Protein AF-A0A2W5P0T1-F1 (afdb_monomer_lite)

Foldseek 3Di:
DDDDPPPDDPVRVVVVVVCCVVVVDDPPDDPDPPPDPPPPVCVVVPPDPPDDDPPPDDDPDDDDDDDDDDDDDDDDDDDDDDDDDDDDPDDDDPDPDPPDDDDDDDDDDDDDPPPDPPDDPVRVVVVVVVVVVVVVVQADDDPPAPSHPVSVVCVVVVVVVVVVCVVCVVVVVVVVVVVVVVCVVPPD

Structure (mmCIF, N/CA/C/O backbone):
data_AF-A0A2W5P0T1-F1
#
_entry.id   AF-A0A2W5P0T1-F1
#
loop_
_atom_site.group_PDB
_atom_site.id
_atom_site.type_symbol
_atom_site.label_atom_id
_atom_site.label_alt_id
_atom_site.label_comp_id
_atom_site.label_asym_id
_atom_site.label_entity_id
_atom_site.label_seq_id
_atom_site.pdbx_PDB_ins_code
_atom_site.Cartn_x
_atom_site.Cartn_y
_atom_site.Cartn_z
_atom_site.occupancy
_atom_site.B_iso_or_equiv
_atom_site.auth_seq_id
_atom_site.auth_comp_id
_atom_site.auth_asym_id
_atom_site.auth_atom_id
_atom_site.pdbx_PDB_model_num
ATOM 1 N N . MET A 1 1 ? 18.961 -14.543 52.317 1.00 42.53 1 MET A N 1
ATOM 2 C CA . MET A 1 1 ? 19.700 -13.538 51.528 1.00 42.53 1 MET A CA 1
ATOM 3 C C . MET A 1 1 ? 19.558 -13.913 50.064 1.00 42.53 1 MET A C 1
ATOM 5 O O . MET A 1 1 ? 20.261 -14.806 49.621 1.00 42.53 1 MET A O 1
ATOM 9 N N . GLY A 1 2 ? 18.562 -13.351 49.378 1.00 47.59 2 GLY A N 1
ATOM 10 C CA . GLY A 1 2 ? 18.341 -13.536 47.943 1.00 47.59 2 GLY A CA 1
ATOM 11 C C . GLY A 1 2 ? 18.623 -12.208 47.258 1.00 47.59 2 GLY A C 1
ATOM 12 O O . GLY A 1 2 ? 18.103 -11.188 47.710 1.00 47.59 2 GLY A O 1
ATOM 13 N N . ASP A 1 3 ? 19.509 -12.235 46.270 1.00 47.22 3 ASP A N 1
ATOM 14 C CA . ASP A 1 3 ? 19.943 -11.074 45.502 1.00 47.22 3 ASP A CA 1
ATOM 15 C C . ASP A 1 3 ? 18.726 -10.357 44.904 1.00 47.22 3 ASP A C 1
ATOM 17 O O . ASP A 1 3 ? 17.878 -10.966 44.248 1.00 47.22 3 ASP A O 1
ATOM 21 N N . MET A 1 4 ? 18.616 -9.068 45.213 1.00 51.03 4 MET A N 1
ATOM 22 C CA . MET A 1 4 ? 17.649 -8.157 44.621 1.00 51.03 4 MET A CA 1
ATOM 23 C C . MET A 1 4 ? 17.923 -8.130 43.122 1.00 51.03 4 MET A C 1
ATOM 25 O O . MET A 1 4 ? 19.074 -7.961 42.733 1.00 51.03 4 MET A O 1
ATOM 29 N N . SER A 1 5 ? 16.891 -8.304 42.295 1.00 57.66 5 SER A N 1
ATOM 30 C CA . SER A 1 5 ? 16.964 -8.083 40.853 1.00 57.66 5 SER A CA 1
ATOM 31 C C . SER A 1 5 ? 17.707 -6.778 40.585 1.00 57.66 5 SER A C 1
ATOM 33 O O . SER A 1 5 ? 17.161 -5.695 40.786 1.00 57.66 5 SER A O 1
ATOM 35 N N . ALA A 1 6 ? 18.970 -6.895 40.180 1.00 64.12 6 ALA A N 1
ATOM 36 C CA . ALA A 1 6 ? 19.732 -5.798 39.632 1.00 64.12 6 ALA A CA 1
ATOM 37 C C . ALA A 1 6 ? 19.066 -5.483 38.297 1.00 64.12 6 ALA A C 1
ATOM 39 O O . ALA A 1 6 ? 19.388 -6.081 37.270 1.00 64.12 6 ALA A O 1
ATOM 40 N N . GLU A 1 7 ? 18.043 -4.631 38.338 1.00 69.44 7 GLU A N 1
ATOM 41 C CA . GLU A 1 7 ? 17.534 -4.013 37.128 1.00 69.44 7 GLU A CA 1
ATOM 42 C C . GLU A 1 7 ? 18.736 -3.309 36.490 1.00 69.44 7 GLU A C 1
ATOM 44 O O . GLU A 1 7 ? 19.361 -2.467 37.143 1.00 69.44 7 GLU A O 1
ATOM 49 N N . PRO A 1 8 ? 19.154 -3.729 35.284 1.00 80.19 8 PRO A N 1
ATOM 50 C CA . PRO A 1 8 ? 20.376 -3.219 34.689 1.00 80.19 8 PRO A CA 1
ATOM 51 C C . PRO A 1 8 ? 20.252 -1.706 34.512 1.00 80.19 8 PRO A C 1
ATOM 53 O O . PRO A 1 8 ? 19.223 -1.213 34.040 1.00 80.19 8 PRO A O 1
ATOM 56 N N . SER A 1 9 ? 21.300 -0.968 34.894 1.00 84.00 9 SER A N 1
ATOM 57 C CA . SER A 1 9 ? 21.330 0.482 34.723 1.00 84.00 9 SER A CA 1
ATOM 58 C C . SER A 1 9 ? 21.269 0.817 33.229 1.00 84.00 9 SER A C 1
ATOM 60 O O . SER A 1 9 ? 21.711 0.045 32.376 1.00 84.00 9 SER A O 1
ATOM 62 N N . MET A 1 10 ? 20.737 1.988 32.878 1.00 87.00 10 MET A N 1
ATOM 63 C CA . MET A 1 10 ? 20.603 2.451 31.487 1.00 87.00 10 MET A CA 1
ATOM 64 C C . MET A 1 10 ? 21.928 2.355 30.703 1.00 87.00 10 MET A C 1
ATOM 66 O O . MET A 1 10 ? 21.964 2.024 29.521 1.00 87.00 10 MET A O 1
ATOM 70 N N . GLU A 1 11 ? 23.034 2.612 31.384 1.00 90.25 11 GLU A N 1
ATOM 71 C CA . GLU A 1 11 ? 24.401 2.514 30.874 1.00 90.25 11 GLU A CA 1
ATOM 72 C C . GLU A 1 11 ? 24.844 1.065 30.610 1.00 90.25 11 GLU A C 1
ATOM 74 O O . GLU A 1 11 ? 25.523 0.821 29.611 1.00 90.25 11 GLU A O 1
ATOM 79 N N . ASP A 1 12 ? 24.374 0.093 31.397 1.00 89.94 12 ASP A N 1
ATOM 80 C CA . ASP A 1 12 ? 24.607 -1.338 31.162 1.00 89.94 12 ASP A CA 1
ATOM 81 C C . ASP A 1 12 ? 23.829 -1.832 29.937 1.00 89.94 12 ASP A C 1
ATOM 83 O O . ASP A 1 12 ? 24.357 -2.584 29.111 1.00 89.94 12 ASP A O 1
ATOM 87 N N . ILE A 1 13 ? 22.588 -1.359 29.774 1.00 89.94 13 ILE A N 1
ATOM 88 C CA . ILE A 1 13 ? 21.754 -1.648 28.599 1.00 89.94 13 ILE A CA 1
ATOM 89 C C . ILE A 1 13 ? 22.440 -1.114 27.332 1.00 89.94 13 ILE A C 1
ATOM 91 O O . ILE A 1 13 ? 22.585 -1.837 26.343 1.00 89.94 13 ILE A O 1
ATOM 95 N N . LEU A 1 14 ? 22.933 0.127 27.367 1.00 91.44 14 LEU A N 1
ATOM 96 C CA . LEU A 1 14 ? 23.630 0.743 26.235 1.00 91.44 14 LEU A CA 1
ATOM 97 C C . LEU A 1 14 ? 24.993 0.089 25.955 1.00 91.44 14 LEU A C 1
ATOM 99 O O . LEU A 1 14 ? 25.368 -0.076 24.790 1.00 91.44 14 LEU A O 1
ATOM 103 N N . ALA A 1 15 ? 25.722 -0.328 26.993 1.00 91.69 15 ALA A N 1
ATOM 104 C CA . ALA A 1 15 ? 26.977 -1.060 26.846 1.00 91.69 15 ALA A CA 1
ATOM 105 C C . ALA A 1 15 ? 26.761 -2.447 26.219 1.00 91.69 15 ALA A C 1
ATOM 107 O O . ALA A 1 15 ? 27.534 -2.845 25.343 1.00 91.69 15 ALA A O 1
ATOM 108 N N . SER A 1 16 ? 25.687 -3.145 26.601 1.00 87.88 16 SER A N 1
ATOM 109 C CA . SER A 1 16 ? 25.302 -4.443 26.038 1.00 87.88 16 SER A CA 1
ATOM 110 C C . SER A 1 16 ? 24.961 -4.339 24.546 1.00 87.88 16 SER A C 1
ATOM 112 O O . SER A 1 16 ? 25.530 -5.065 23.730 1.00 87.88 16 SER A O 1
ATOM 114 N N . ILE A 1 17 ? 24.141 -3.355 24.150 1.00 89.94 17 ILE A N 1
ATOM 115 C CA . ILE A 1 17 ? 23.803 -3.107 22.736 1.00 89.94 17 ILE A CA 1
ATOM 116 C C . ILE A 1 17 ? 25.058 -2.740 21.927 1.00 89.94 17 ILE A C 1
ATOM 118 O O . ILE A 1 17 ? 25.291 -3.289 20.850 1.00 89.94 17 ILE A O 1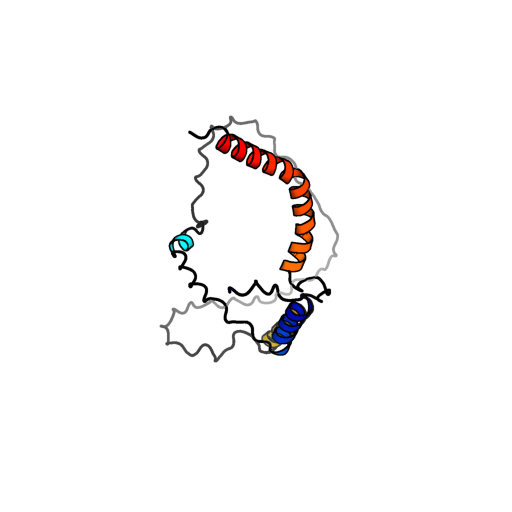
ATOM 122 N N . LYS A 1 18 ? 25.921 -1.860 22.456 1.00 90.25 18 LYS A N 1
ATOM 123 C CA . LYS A 1 18 ? 27.173 -1.460 21.789 1.00 90.25 18 LYS A CA 1
ATOM 124 C C . LYS A 1 18 ? 28.137 -2.633 21.606 1.00 90.25 18 LYS A C 1
ATOM 126 O O . LYS A 1 18 ? 28.827 -2.696 20.587 1.00 90.25 18 LYS A O 1
ATOM 131 N N . ARG A 1 19 ? 28.189 -3.557 22.570 1.00 89.00 19 ARG A N 1
ATOM 132 C CA . ARG A 1 19 ? 28.979 -4.786 22.469 1.00 89.00 19 ARG A CA 1
ATOM 133 C C . ARG A 1 19 ? 28.438 -5.697 21.370 1.00 89.00 19 ARG A C 1
ATOM 135 O O . ARG A 1 19 ? 29.218 -6.084 20.512 1.00 89.00 19 ARG A O 1
ATOM 142 N N . VAL A 1 20 ? 27.130 -5.957 21.333 1.00 86.44 20 VAL A N 1
ATOM 143 C CA . VAL A 1 20 ? 26.500 -6.816 20.310 1.00 86.44 20 VAL A CA 1
ATOM 144 C C . VAL A 1 20 ? 26.690 -6.253 18.898 1.00 86.44 20 VAL A C 1
ATOM 146 O O . VAL A 1 20 ? 27.017 -6.999 17.983 1.00 86.44 20 VAL A O 1
ATOM 149 N N . ILE A 1 21 ? 26.574 -4.933 18.713 1.00 85.44 21 ILE A N 1
ATOM 150 C CA . ILE A 1 21 ? 26.793 -4.296 17.402 1.00 85.44 21 ILE A CA 1
ATOM 151 C C . ILE A 1 21 ? 28.265 -4.383 16.970 1.00 85.44 21 ILE A C 1
ATOM 153 O O . ILE A 1 21 ? 28.549 -4.578 15.791 1.00 85.44 21 ILE A O 1
ATOM 157 N N . LYS A 1 22 ? 29.213 -4.237 17.906 1.00 85.62 22 LYS A N 1
ATOM 158 C CA . LYS A 1 22 ? 30.653 -4.304 17.609 1.00 85.62 22 LYS A CA 1
ATOM 159 C C . LYS A 1 22 ? 31.148 -5.735 17.383 1.00 85.62 22 LYS A C 1
ATOM 161 O O . LYS A 1 22 ? 32.054 -5.936 16.581 1.00 85.62 22 LYS A O 1
ATOM 166 N N . GLU A 1 23 ? 30.600 -6.691 18.123 1.00 76.25 23 GLU A N 1
ATOM 167 C CA . GLU A 1 23 ? 30.965 -8.111 18.080 1.00 76.25 23 GLU A CA 1
ATOM 168 C C . GLU A 1 23 ? 30.192 -8.851 16.970 1.00 76.25 23 GLU A C 1
ATOM 170 O O . GLU A 1 23 ? 30.640 -9.892 16.508 1.00 76.25 23 GLU A O 1
ATOM 175 N N . GLY A 1 24 ? 29.085 -8.283 16.468 1.00 65.25 24 GLY A N 1
ATOM 176 C CA . GLY A 1 24 ? 28.340 -8.781 15.304 1.00 65.25 24 GLY A CA 1
ATOM 177 C C . GLY A 1 24 ? 27.653 -10.132 15.514 1.00 65.25 24 GLY A C 1
ATOM 178 O O . GLY A 1 24 ? 27.108 -10.698 14.568 1.00 65.25 24 GLY A O 1
ATOM 179 N N . GLU A 1 25 ? 27.667 -10.659 16.737 1.00 65.69 25 GLU A N 1
ATOM 180 C CA . GLU A 1 25 ? 27.219 -12.013 17.031 1.00 65.69 25 GLU A CA 1
ATOM 181 C C . GLU A 1 25 ? 25.800 -11.994 17.603 1.00 65.69 25 GLU A C 1
ATOM 183 O O . GLU A 1 25 ? 25.563 -11.767 18.791 1.00 65.69 25 GLU A O 1
ATOM 188 N N . ALA A 1 26 ? 24.827 -12.204 16.716 1.00 64.06 26 ALA A N 1
ATOM 189 C CA . ALA A 1 26 ? 23.467 -12.528 17.111 1.00 64.06 26 ALA A CA 1
ATOM 190 C C . ALA A 1 26 ? 23.443 -13.962 17.679 1.00 64.06 26 ALA A C 1
ATOM 192 O O . ALA A 1 26 ? 23.978 -14.869 17.033 1.00 64.06 26 ALA A O 1
ATOM 193 N N . PRO A 1 27 ? 22.816 -14.214 18.844 1.00 65.06 27 PRO A N 1
ATOM 194 C CA . PRO A 1 27 ? 22.636 -15.578 19.323 1.00 65.06 27 PRO A CA 1
ATOM 195 C C . PRO A 1 27 ? 21.870 -16.392 18.268 1.00 65.06 27 PRO A C 1
ATOM 197 O O . PRO A 1 27 ? 20.967 -15.850 17.619 1.00 65.06 27 PRO A O 1
ATOM 200 N N . PRO A 1 28 ? 22.203 -17.681 18.068 1.00 57.59 28 PRO A N 1
ATOM 201 C CA . PRO A 1 28 ? 21.532 -18.499 17.071 1.00 57.59 28 PRO A CA 1
ATOM 202 C C . PRO A 1 28 ? 20.035 -18.524 17.377 1.00 57.59 28 PRO A C 1
ATOM 204 O O . PRO A 1 28 ? 19.613 -18.963 18.449 1.00 57.59 28 PRO A O 1
ATOM 207 N N . ALA A 1 29 ? 19.233 -18.032 16.430 1.00 60.25 29 ALA A N 1
ATOM 208 C CA . ALA A 1 29 ? 17.783 -18.090 16.516 1.00 60.25 29 ALA A CA 1
ATOM 209 C C . ALA A 1 29 ? 17.348 -19.541 16.803 1.00 60.25 29 ALA A C 1
ATOM 211 O O . ALA A 1 29 ? 17.934 -20.473 16.232 1.00 60.25 29 ALA A O 1
ATOM 212 N N . PRO A 1 30 ? 16.336 -19.769 17.663 1.00 55.91 30 PRO A N 1
ATOM 213 C CA . PRO A 1 30 ? 15.807 -21.109 17.860 1.00 55.91 30 PRO A CA 1
ATOM 214 C C . PRO A 1 30 ? 15.414 -21.654 16.489 1.00 55.91 30 PRO A C 1
ATOM 216 O O . PRO A 1 30 ? 14.692 -20.991 15.742 1.00 55.91 30 PRO A O 1
ATOM 219 N N . ARG A 1 31 ? 15.949 -22.830 16.135 1.00 55.66 31 ARG A N 1
ATOM 220 C CA . ARG A 1 31 ? 15.660 -23.509 14.868 1.00 55.66 31 ARG A CA 1
ATOM 221 C C . ARG A 1 31 ? 14.146 -23.574 14.712 1.00 55.66 31 ARG A C 1
ATOM 223 O O . ARG A 1 31 ? 13.480 -24.353 15.390 1.00 55.66 31 ARG A O 1
ATOM 230 N N . ARG A 1 32 ? 13.613 -22.717 13.842 1.00 52.47 32 ARG A N 1
ATOM 231 C CA . ARG A 1 32 ? 12.218 -22.738 13.423 1.00 52.47 32 ARG A CA 1
ATOM 232 C C . ARG A 1 32 ? 11.991 -24.148 12.889 1.00 52.47 32 ARG A C 1
ATOM 234 O O . ARG A 1 32 ? 12.708 -24.570 11.980 1.00 52.47 32 ARG A O 1
ATOM 241 N N . ALA A 1 33 ? 11.084 -24.897 13.513 1.00 59.31 33 ALA A N 1
ATOM 242 C CA . ALA A 1 33 ? 10.655 -26.180 12.980 1.00 59.31 33 ALA A CA 1
ATOM 243 C C . ALA A 1 33 ? 10.359 -25.983 11.489 1.00 59.31 33 ALA A C 1
ATOM 245 O O . ALA A 1 33 ? 9.731 -24.983 11.121 1.00 59.31 33 ALA A O 1
ATOM 246 N N . ALA A 1 34 ? 10.893 -26.877 10.653 1.00 58.91 34 ALA A N 1
ATOM 247 C CA . ALA A 1 34 ? 10.672 -26.851 9.215 1.00 58.91 34 ALA A CA 1
ATOM 248 C C . ALA A 1 34 ? 9.179 -26.609 8.935 1.00 58.91 34 ALA A C 1
ATOM 250 O O . ALA A 1 34 ? 8.344 -27.146 9.677 1.00 58.91 34 ALA A O 1
ATOM 251 N N . PRO A 1 35 ? 8.820 -25.800 7.920 1.00 48.31 35 PRO A N 1
ATOM 252 C CA . PRO A 1 35 ? 7.426 -25.692 7.533 1.00 48.31 35 PRO A CA 1
ATOM 253 C C . PRO A 1 35 ? 6.936 -27.117 7.284 1.00 48.31 35 PRO A C 1
ATOM 255 O O . PRO A 1 35 ? 7.537 -27.851 6.497 1.00 48.31 35 PRO A O 1
ATOM 258 N N . ARG A 1 36 ? 5.898 -27.539 8.018 1.00 59.22 36 ARG A N 1
ATOM 259 C CA . ARG A 1 36 ? 5.140 -28.728 7.632 1.00 59.22 36 ARG A CA 1
ATOM 260 C C . ARG A 1 36 ? 4.823 -28.539 6.156 1.00 59.22 36 ARG A C 1
ATOM 262 O O . ARG A 1 36 ? 4.317 -27.476 5.790 1.00 59.22 36 ARG A O 1
ATOM 269 N N . ALA A 1 37 ? 5.216 -29.516 5.342 1.00 55.94 37 ALA A N 1
ATOM 270 C CA . ALA A 1 37 ? 4.808 -29.581 3.955 1.00 55.94 37 ALA A CA 1
ATOM 271 C C . ALA A 1 37 ? 3.302 -29.322 3.938 1.00 55.94 37 ALA A C 1
ATOM 273 O O . ALA A 1 37 ? 2.548 -30.012 4.621 1.00 55.94 37 ALA A O 1
ATOM 274 N N . ILE A 1 38 ? 2.901 -28.243 3.275 1.00 56.38 38 ILE A N 1
ATOM 275 C CA . ILE A 1 38 ? 1.509 -28.063 2.898 1.00 56.38 38 ILE A CA 1
ATOM 276 C C . ILE A 1 38 ? 1.235 -29.281 2.020 1.00 56.38 38 ILE A C 1
ATOM 278 O O . ILE A 1 38 ? 1.975 -29.482 1.053 1.00 56.38 38 ILE A O 1
ATOM 282 N N . ASP A 1 39 ? 0.301 -30.137 2.435 1.00 54.09 39 ASP A N 1
ATOM 283 C CA . ASP A 1 39 ? -0.091 -31.310 1.664 1.00 54.09 39 ASP A CA 1
ATOM 284 C C . ASP A 1 39 ? -0.317 -30.889 0.205 1.00 54.09 39 ASP A C 1
ATOM 286 O O . ASP A 1 39 ? -0.983 -29.891 -0.083 1.00 54.09 39 ASP A O 1
ATOM 290 N N . ASP A 1 40 ? 0.310 -31.632 -0.705 1.00 53.50 40 ASP A N 1
ATOM 291 C CA . ASP A 1 40 ? 0.380 -31.367 -2.150 1.00 53.50 40 ASP A CA 1
ATOM 292 C C . ASP A 1 40 ? -1.011 -31.321 -2.823 1.00 53.50 40 ASP A C 1
ATOM 294 O O . ASP A 1 40 ? -1.156 -30.837 -3.939 1.00 53.50 40 ASP A O 1
ATOM 298 N N . ASP A 1 41 ? -2.047 -31.722 -2.084 1.00 54.69 41 ASP A N 1
ATOM 299 C CA . ASP A 1 41 ? -3.466 -31.763 -2.447 1.00 54.69 41 ASP A CA 1
ATOM 300 C C . ASP A 1 41 ? -4.040 -30.415 -2.928 1.00 54.69 41 ASP A C 1
ATOM 302 O O . ASP A 1 41 ? -5.010 -30.373 -3.676 1.00 54.69 41 ASP A O 1
ATOM 306 N N . HIS A 1 42 ? -3.442 -29.279 -2.553 1.00 53.59 42 HIS A N 1
ATOM 307 C CA . HIS A 1 42 ? -3.934 -27.962 -2.991 1.00 53.59 42 HIS A CA 1
ATOM 308 C C . HIS A 1 42 ? -3.330 -27.473 -4.317 1.00 53.59 42 HIS A C 1
ATOM 310 O O . HIS A 1 42 ? -3.707 -26.401 -4.795 1.00 53.59 42 HIS A O 1
ATOM 316 N N . ARG A 1 43 ? -2.417 -28.233 -4.940 1.00 52.84 43 ARG A N 1
ATOM 317 C CA . ARG A 1 43 ? -1.951 -27.940 -6.308 1.00 52.84 43 ARG A CA 1
ATOM 318 C C . ARG A 1 43 ? -2.960 -28.359 -7.378 1.00 52.84 43 ARG A C 1
ATOM 320 O O . ARG A 1 43 ? -2.927 -27.790 -8.464 1.00 52.84 43 ARG A O 1
ATOM 327 N N . ASP A 1 44 ? -3.891 -29.250 -7.042 1.00 53.88 44 ASP A N 1
ATOM 328 C CA . ASP A 1 44 ? -4.952 -29.720 -7.943 1.00 53.88 44 ASP A CA 1
ATOM 329 C C . ASP A 1 44 ? -6.219 -28.842 -7.902 1.00 53.88 44 ASP A C 1
ATOM 331 O O . ASP A 1 44 ? -7.147 -29.036 -8.680 1.00 53.88 44 ASP A O 1
ATOM 335 N N . ALA A 1 45 ? -6.253 -27.814 -7.045 1.00 57.91 45 ALA A N 1
ATOM 336 C CA . ALA A 1 45 ? -7.324 -26.811 -7.010 1.00 57.91 45 ALA A CA 1
ATOM 337 C C . ALA A 1 45 ? -7.080 -25.625 -7.970 1.00 57.91 45 ALA A C 1
ATOM 339 O O . ALA A 1 45 ? -7.686 -24.558 -7.828 1.00 57.91 45 ALA A O 1
ATOM 340 N N . VAL A 1 46 ? -6.183 -25.783 -8.949 1.00 61.44 46 VAL A N 1
ATOM 341 C CA . VAL A 1 46 ? -6.104 -24.870 -10.094 1.00 61.44 46 VAL A CA 1
ATOM 342 C C . VAL A 1 46 ? -7.364 -25.093 -10.923 1.00 61.44 46 VAL A C 1
ATOM 344 O O . VAL A 1 46 ? -7.555 -26.163 -11.485 1.00 61.44 46 VAL A O 1
ATOM 347 N N . LEU A 1 47 ? -8.236 -24.087 -10.979 1.00 61.66 47 LEU A N 1
ATOM 348 C CA . LEU A 1 47 ? -9.445 -24.104 -11.803 1.00 61.66 47 LEU A CA 1
ATOM 349 C C . LEU A 1 47 ? -9.064 -24.357 -13.272 1.00 61.66 47 LEU A C 1
ATOM 351 O O . LEU A 1 47 ? -8.636 -23.439 -13.975 1.00 61.66 47 LEU A O 1
ATOM 355 N N . GLU A 1 48 ? -9.199 -25.599 -13.736 1.00 64.56 48 GLU A N 1
ATOM 356 C CA . GLU A 1 48 ? -9.013 -25.952 -15.138 1.00 64.56 48 GLU A CA 1
ATOM 357 C C . GLU A 1 48 ? -10.106 -25.260 -15.966 1.00 64.56 48 GLU A C 1
ATOM 359 O O . GLU A 1 48 ? -11.272 -25.648 -15.952 1.00 64.56 48 GLU A O 1
ATOM 364 N N . LEU A 1 49 ? -9.730 -24.223 -16.722 1.00 69.62 49 LEU A N 1
ATOM 365 C CA . LEU A 1 49 ? -10.607 -23.448 -17.618 1.00 69.62 49 LEU A CA 1
ATOM 366 C C . LEU A 1 49 ? -11.116 -24.247 -18.841 1.00 69.62 49 LEU A C 1
ATOM 368 O O . LEU A 1 49 ? -11.445 -23.671 -19.876 1.00 69.62 49 LEU A O 1
ATOM 372 N N . ASN A 1 50 ? -11.143 -25.575 -18.749 1.00 68.81 50 ASN A N 1
ATOM 373 C CA . ASN A 1 50 ? -11.562 -26.477 -19.815 1.00 68.81 50 ASN A CA 1
ATOM 374 C C . ASN A 1 50 ? -12.978 -27.037 -19.592 1.00 68.81 50 ASN A C 1
ATOM 376 O O . ASN A 1 50 ? -13.448 -27.854 -20.383 1.00 68.81 50 ASN A O 1
ATOM 380 N N . GLU A 1 51 ? -13.669 -26.608 -18.530 1.00 74.50 51 GLU A N 1
ATOM 381 C CA . GLU A 1 51 ? -15.064 -26.975 -18.295 1.00 74.50 51 GLU A CA 1
ATOM 382 C C . GLU A 1 51 ? -15.976 -26.226 -19.288 1.00 74.50 51 GLU A C 1
ATOM 384 O O . GLU A 1 51 ? -15.997 -24.989 -19.308 1.00 74.50 51 GLU A O 1
ATOM 389 N N . PRO A 1 52 ? -16.719 -26.935 -20.159 1.00 63.91 52 PRO A N 1
ATOM 390 C CA . PRO A 1 52 ? -17.595 -26.287 -21.118 1.00 63.91 52 PRO A CA 1
ATOM 391 C C . PRO A 1 52 ? -18.756 -25.634 -20.372 1.00 63.91 52 PRO A C 1
ATOM 393 O O . PRO A 1 52 ? -19.551 -26.305 -19.714 1.00 63.91 52 PRO A O 1
ATOM 396 N N . LEU A 1 53 ? -18.875 -24.313 -20.509 1.00 71.00 53 LEU A N 1
ATOM 397 C CA . LEU A 1 53 ? -20.011 -23.562 -19.992 1.00 71.00 53 LEU A CA 1
ATOM 398 C C . LEU A 1 53 ? -21.303 -24.182 -20.550 1.00 71.00 53 LEU A C 1
ATOM 400 O O . LEU A 1 53 ? -21.503 -24.203 -21.767 1.00 71.00 53 LEU A O 1
ATOM 404 N N . ALA A 1 54 ? -22.154 -24.719 -19.670 1.00 71.06 54 ALA A N 1
ATOM 405 C CA . ALA A 1 54 ? -23.425 -25.320 -20.059 1.00 71.06 54 ALA A CA 1
ATOM 406 C C . ALA A 1 54 ? -24.199 -24.348 -20.963 1.00 71.06 54 ALA A C 1
ATOM 408 O O . ALA A 1 54 ? -24.451 -23.201 -20.586 1.00 71.06 54 ALA A O 1
ATOM 409 N N . ALA A 1 55 ? -24.536 -24.796 -22.176 1.00 68.00 55 ALA A N 1
ATOM 410 C CA . ALA A 1 55 ? -25.230 -23.963 -23.147 1.00 68.00 55 ALA A CA 1
ATOM 411 C C . ALA A 1 55 ? -26.544 -23.437 -22.538 1.00 68.00 55 ALA A C 1
ATOM 413 O O . ALA A 1 55 ? -27.265 -24.209 -21.895 1.00 68.00 55 ALA A O 1
ATOM 414 N N . PRO A 1 56 ? -26.878 -22.146 -22.723 1.00 64.94 56 PRO A N 1
ATOM 415 C CA . PRO A 1 56 ? -28.130 -21.606 -22.218 1.00 64.94 56 PRO A CA 1
ATOM 416 C C . PRO A 1 56 ? -29.296 -22.405 -22.809 1.00 64.94 56 PRO A C 1
ATOM 418 O O . PRO A 1 56 ? -29.345 -22.653 -24.016 1.00 64.94 56 PRO A O 1
ATOM 421 N N . ALA A 1 57 ? -30.225 -22.828 -21.946 1.00 70.94 57 ALA A N 1
ATOM 422 C CA . ALA A 1 57 ? -31.448 -23.506 -22.361 1.00 70.94 57 ALA A CA 1
ATOM 423 C C . ALA A 1 57 ? -32.159 -22.692 -23.462 1.00 70.94 57 ALA A C 1
ATOM 425 O O . ALA A 1 57 ? -32.134 -21.457 -23.411 1.00 70.94 57 ALA A O 1
ATOM 426 N N . PRO A 1 58 ? -32.800 -23.345 -24.452 1.00 63.56 58 PRO A N 1
ATOM 427 C CA . PRO A 1 58 ? -33.483 -22.635 -25.522 1.00 63.56 58 PRO A CA 1
ATOM 428 C C . PRO A 1 58 ? -34.565 -21.734 -24.920 1.00 63.56 58 PRO A C 1
ATOM 430 O O . PRO A 1 58 ? -35.532 -22.207 -24.321 1.00 63.56 58 PRO A O 1
ATOM 433 N N . MET A 1 59 ? -34.382 -20.420 -25.061 1.00 65.00 59 MET A N 1
ATOM 434 C CA . MET A 1 59 ? -35.409 -19.440 -24.728 1.00 65.00 59 MET A CA 1
ATOM 435 C C . MET A 1 59 ? -36.649 -19.702 -25.599 1.00 65.00 59 MET A C 1
ATOM 437 O O . MET A 1 59 ? -36.497 -20.052 -26.775 1.00 65.00 59 MET A O 1
ATOM 441 N N . PRO A 1 60 ? -37.875 -19.539 -25.069 1.00 65.50 60 PRO A N 1
ATOM 442 C CA . PRO A 1 60 ? -39.080 -19.650 -25.880 1.00 65.50 60 PRO A CA 1
ATOM 443 C C . PRO A 1 60 ? -38.997 -18.666 -27.052 1.00 65.50 60 PRO A C 1
ATOM 445 O O . PRO A 1 60 ? -38.697 -17.487 -26.864 1.00 65.50 60 PRO A O 1
ATOM 448 N N . ALA A 1 61 ? -39.224 -19.181 -28.263 1.00 61.56 61 ALA A N 1
ATOM 449 C CA . ALA A 1 61 ? -39.128 -18.431 -29.507 1.00 61.56 61 ALA A CA 1
ATOM 450 C C . ALA A 1 61 ? -39.976 -17.153 -29.433 1.00 61.56 61 ALA A C 1
ATOM 452 O O . ALA A 1 61 ? -41.203 -17.206 -29.331 1.00 61.56 61 ALA A O 1
ATOM 453 N N . ALA A 1 62 ? -39.311 -16.000 -29.493 1.00 63.16 62 ALA A N 1
ATOM 454 C CA . ALA A 1 62 ? -39.981 -14.732 -29.718 1.00 63.16 62 ALA A CA 1
ATOM 455 C C . ALA A 1 62 ? -40.682 -14.783 -31.086 1.00 63.16 62 ALA A C 1
ATOM 457 O O . ALA A 1 62 ? -40.080 -15.159 -32.094 1.00 63.16 62 ALA A O 1
ATOM 458 N N . ALA A 1 63 ? -41.969 -14.433 -31.105 1.00 66.94 63 ALA A N 1
ATOM 459 C CA . ALA A 1 63 ? -42.766 -14.298 -32.319 1.00 66.94 63 ALA A CA 1
ATOM 460 C C . ALA A 1 63 ? -42.089 -13.344 -33.332 1.00 66.94 63 ALA A C 1
ATOM 462 O O . ALA A 1 63 ? -41.392 -12.413 -32.919 1.00 66.94 63 ALA A O 1
ATOM 463 N N . PRO A 1 64 ? -42.283 -13.534 -34.652 1.00 59.09 64 PRO A N 1
ATOM 464 C CA . PRO A 1 64 ? -41.575 -12.753 -35.657 1.00 59.09 64 PRO A CA 1
ATOM 465 C C . PRO A 1 64 ? -42.047 -11.293 -35.641 1.00 59.09 64 PRO A C 1
ATOM 467 O O . PRO A 1 64 ? -43.209 -10.996 -35.921 1.00 59.09 64 PRO A O 1
ATOM 470 N N . ALA A 1 65 ? -41.131 -10.374 -35.334 1.00 67.06 65 ALA A N 1
ATOM 471 C CA . ALA A 1 65 ? -41.304 -8.952 -35.610 1.00 67.06 65 ALA A CA 1
ATOM 472 C C . ALA A 1 65 ? -41.191 -8.697 -37.132 1.00 67.06 65 ALA A C 1
ATOM 474 O O . ALA A 1 65 ? -40.442 -9.404 -37.813 1.00 67.06 65 ALA A O 1
ATOM 475 N N . PRO A 1 66 ? -41.919 -7.713 -37.695 1.00 58.94 66 PRO A N 1
ATOM 476 C CA . PRO A 1 66 ? -41.902 -7.448 -39.131 1.00 58.94 66 PRO A CA 1
ATOM 477 C C . PRO A 1 66 ? -40.534 -6.913 -39.580 1.00 58.94 66 PRO A C 1
ATOM 479 O O . PRO A 1 66 ? -39.946 -6.047 -38.932 1.00 58.94 66 PRO A O 1
ATOM 482 N N . ALA A 1 67 ? -40.036 -7.433 -40.703 1.00 62.72 67 ALA A N 1
ATOM 483 C CA . ALA A 1 67 ? -38.747 -7.061 -41.278 1.00 62.72 67 ALA A CA 1
ATOM 484 C C . ALA A 1 67 ? -38.753 -5.613 -41.812 1.00 62.72 67 ALA A C 1
ATOM 486 O O . ALA A 1 67 ? -39.629 -5.274 -42.613 1.00 62.72 67 ALA A O 1
ATOM 487 N N . PRO A 1 68 ? -37.767 -4.767 -41.462 1.00 55.19 68 PRO A N 1
ATOM 488 C CA . PRO A 1 68 ? -37.506 -3.552 -42.215 1.00 55.19 68 PRO A CA 1
ATOM 489 C C . PRO A 1 68 ? -36.724 -3.884 -43.498 1.00 55.19 68 PRO A C 1
ATOM 491 O O . PRO A 1 68 ? -35.672 -4.521 -43.474 1.00 55.19 68 PRO A O 1
ATOM 494 N N . THR A 1 69 ? -37.278 -3.438 -44.624 1.00 51.38 69 THR A N 1
ATOM 495 C CA . THR A 1 69 ? -36.701 -3.426 -45.973 1.00 51.38 69 THR A CA 1
ATOM 496 C C . THR A 1 69 ? -35.242 -2.962 -45.991 1.00 51.38 69 TH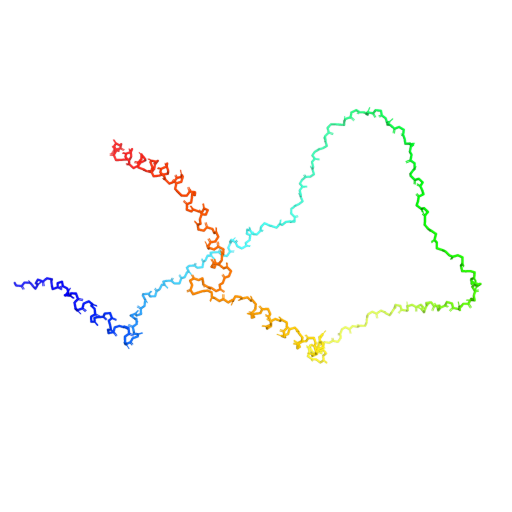R A C 1
ATOM 498 O O . THR A 1 69 ? -34.922 -1.860 -45.550 1.00 51.38 69 THR A O 1
ATOM 501 N N . ALA A 1 70 ? -34.369 -3.779 -46.582 1.00 52.78 70 ALA A N 1
ATOM 502 C CA . ALA A 1 70 ? -33.011 -3.392 -46.938 1.00 52.78 70 ALA A CA 1
ATOM 503 C C . ALA A 1 70 ? -33.035 -2.426 -48.133 1.00 52.78 70 ALA A C 1
ATOM 505 O O . ALA A 1 70 ? -33.375 -2.824 -49.245 1.00 52.78 70 ALA A O 1
ATOM 506 N N . ALA A 1 71 ? -32.659 -1.166 -47.912 1.00 50.97 71 ALA A N 1
ATOM 507 C CA . ALA A 1 71 ? -32.331 -0.231 -48.985 1.00 50.97 71 ALA A CA 1
ATOM 508 C C . ALA A 1 71 ? -31.473 0.940 -48.476 1.00 50.97 71 ALA A C 1
ATOM 510 O O . ALA A 1 71 ? -32.010 2.002 -48.178 1.00 50.97 71 ALA A O 1
ATOM 511 N N . HIS A 1 72 ? -30.148 0.775 -48.425 1.00 47.41 72 HIS A N 1
ATOM 512 C CA . HIS A 1 72 ? -29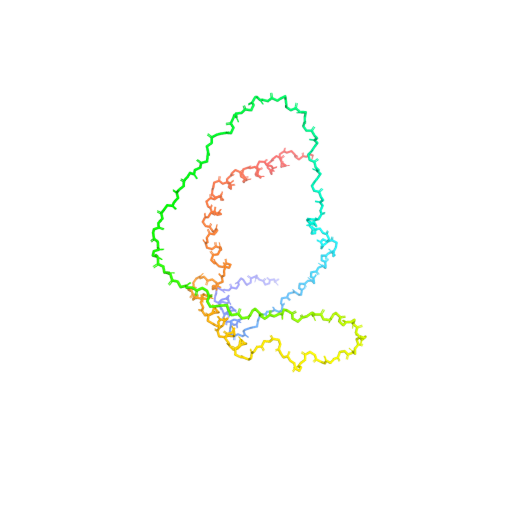.220 1.782 -48.963 1.00 47.41 72 HIS A CA 1
ATOM 513 C C . HIS A 1 72 ? -27.773 1.285 -48.941 1.00 47.41 72 HIS A C 1
ATOM 515 O O . HIS A 1 72 ? -27.195 1.025 -47.888 1.00 47.41 72 HIS A O 1
ATOM 521 N N . ALA A 1 73 ? -27.193 1.188 -50.133 1.00 52.16 73 ALA A N 1
ATOM 522 C CA . ALA A 1 73 ? -25.756 1.144 -50.340 1.00 52.16 73 ALA A CA 1
ATOM 523 C C . ALA A 1 73 ? -25.160 2.540 -50.083 1.00 52.16 73 ALA A C 1
ATOM 525 O O . ALA A 1 73 ? -25.764 3.523 -50.519 1.00 52.16 73 ALA A O 1
ATOM 526 N N . PRO A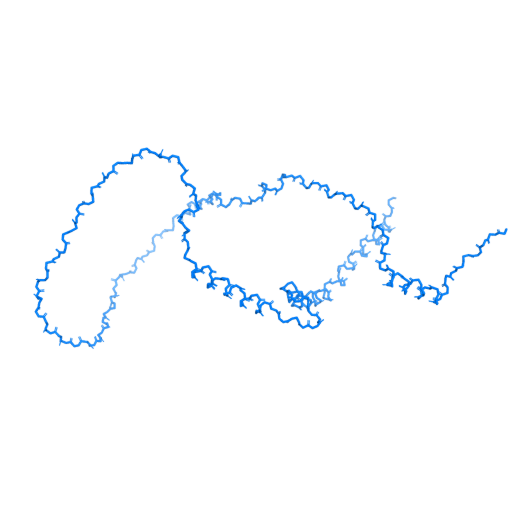 1 74 ? -23.976 2.672 -49.463 1.00 47.88 74 PRO A N 1
ATOM 527 C CA . PRO A 1 74 ? -23.209 3.897 -49.579 1.00 47.88 74 PRO A CA 1
ATOM 528 C C . PRO A 1 74 ? -22.305 3.816 -50.812 1.00 47.88 74 PRO A C 1
ATOM 530 O O . PRO A 1 74 ? -21.400 2.986 -50.913 1.00 47.88 74 PRO A O 1
ATOM 533 N N . ALA A 1 75 ? -22.599 4.700 -51.758 1.00 47.03 75 ALA A N 1
ATOM 534 C CA . ALA A 1 75 ? -21.741 5.033 -52.874 1.00 47.03 75 ALA A CA 1
ATOM 535 C C . ALA A 1 75 ? -20.533 5.870 -52.413 1.00 47.03 75 ALA A C 1
ATOM 537 O O . ALA A 1 75 ? -20.652 6.715 -51.530 1.00 47.03 75 ALA A O 1
ATOM 538 N N . SER A 1 76 ? -19.426 5.661 -53.128 1.00 39.53 76 SER A N 1
ATOM 539 C CA . SER A 1 76 ? -18.402 6.647 -53.495 1.00 39.53 76 SER A CA 1
ATOM 540 C C . SER A 1 76 ? -17.504 7.235 -52.403 1.00 39.53 76 SER A C 1
ATOM 542 O O . SER A 1 76 ? -17.840 8.213 -51.745 1.00 39.53 76 SER A O 1
ATOM 544 N N . PHE A 1 77 ? -16.258 6.756 -52.391 1.00 40.41 77 PHE A N 1
ATOM 545 C CA . PHE A 1 77 ? -15.097 7.622 -52.195 1.00 40.41 77 PHE A CA 1
ATOM 546 C C . PHE A 1 77 ? -14.354 7.727 -53.528 1.00 40.41 77 PHE A C 1
ATOM 548 O O . PHE A 1 77 ? -13.778 6.757 -54.012 1.00 40.41 77 PHE A O 1
ATOM 555 N N . THR A 1 78 ? -14.427 8.903 -54.145 1.00 36.62 78 THR A N 1
ATOM 556 C CA . THR A 1 78 ? -13.542 9.314 -55.234 1.00 36.62 78 THR A CA 1
ATOM 557 C C . THR A 1 78 ? -12.356 10.041 -54.619 1.00 36.62 78 THR A C 1
ATOM 559 O O . THR A 1 78 ? -12.560 11.070 -53.977 1.00 36.62 78 THR A O 1
ATOM 562 N N . ASP A 1 79 ? -11.143 9.556 -54.856 1.00 37.28 79 ASP A N 1
ATOM 563 C CA . ASP A 1 79 ? -9.973 10.426 -54.892 1.00 37.28 79 ASP A CA 1
ATOM 564 C C . ASP A 1 79 ? -9.064 10.010 -56.044 1.00 37.28 79 ASP A C 1
ATOM 566 O O . ASP A 1 79 ? -8.892 8.828 -56.351 1.00 37.28 79 ASP A O 1
ATOM 570 N N . ALA A 1 80 ? -8.605 11.029 -56.751 1.00 45.34 80 ALA A N 1
ATOM 571 C CA . ALA A 1 80 ? -7.982 10.952 -58.048 1.00 45.34 80 ALA A CA 1
ATOM 572 C C . ALA A 1 80 ? -6.508 10.563 -57.912 1.00 45.34 80 ALA A C 1
ATOM 574 O O . ALA A 1 80 ? -5.736 11.247 -57.248 1.00 45.34 80 ALA A O 1
ATOM 575 N N . ALA A 1 81 ? -6.099 9.511 -58.615 1.00 44.66 81 ALA A N 1
ATOM 576 C CA . ALA A 1 81 ? -4.694 9.214 -58.851 1.00 44.66 81 ALA A CA 1
ATOM 577 C C . ALA A 1 81 ? -4.515 8.798 -60.314 1.00 44.66 81 ALA A C 1
ATOM 579 O O . ALA A 1 81 ? -4.803 7.673 -60.710 1.00 44.66 81 ALA A O 1
ATOM 580 N N . GLU A 1 82 ? -4.124 9.803 -61.091 1.00 51.50 82 GLU A N 1
ATOM 581 C CA . GLU A 1 82 ? -3.277 9.773 -62.281 1.00 51.50 82 GLU A CA 1
ATOM 582 C C . GLU A 1 82 ? -3.294 8.525 -63.178 1.00 51.50 82 GLU A C 1
ATOM 584 O O . GLU A 1 82 ? -2.753 7.457 -62.893 1.00 51.50 82 GLU A O 1
ATOM 589 N N . GLU A 1 83 ? -3.822 8.769 -64.372 1.00 50.12 83 GLU A N 1
ATOM 590 C CA . GLU A 1 83 ? -3.577 8.046 -65.607 1.00 50.12 83 GLU A CA 1
ATOM 591 C C . GLU A 1 83 ? -2.074 7.799 -65.825 1.00 50.12 83 GLU A C 1
ATOM 593 O O . GLU A 1 83 ? -1.316 8.687 -66.213 1.00 50.12 83 GLU A O 1
ATOM 598 N N . ARG A 1 84 ? -1.634 6.556 -65.614 1.00 48.22 84 ARG A N 1
ATOM 599 C CA . ARG A 1 84 ? -0.364 6.061 -66.148 1.00 48.22 84 ARG A CA 1
ATOM 600 C C . ARG A 1 84 ? -0.642 4.879 -67.061 1.00 48.22 84 ARG A C 1
ATOM 602 O O . ARG A 1 84 ? -0.702 3.728 -66.640 1.00 48.22 84 ARG A O 1
ATOM 609 N N . THR A 1 85 ? -0.825 5.185 -68.339 1.00 47.84 85 THR A N 1
ATOM 610 C CA . THR A 1 85 ? -0.824 4.207 -69.423 1.00 47.84 85 THR A CA 1
ATOM 611 C C . THR A 1 85 ? 0.571 3.583 -69.527 1.00 47.84 85 THR A C 1
ATOM 613 O O . THR A 1 85 ? 1.502 4.153 -70.087 1.00 47.84 85 THR A O 1
ATOM 616 N N . VAL A 1 86 ? 0.736 2.386 -68.963 1.00 55.25 86 VAL A N 1
ATOM 617 C CA . VAL A 1 86 ? 1.862 1.498 -69.272 1.00 55.25 86 VAL A CA 1
ATOM 618 C C . VAL A 1 86 ? 1.266 0.186 -69.757 1.00 55.25 86 VAL A C 1
ATOM 620 O O . VAL A 1 86 ? 0.612 -0.535 -69.008 1.00 55.25 86 VAL A O 1
ATOM 623 N N . ALA A 1 87 ? 1.457 -0.089 -71.046 1.00 56.19 87 ALA A N 1
ATOM 624 C CA . ALA A 1 87 ? 1.127 -1.365 -71.662 1.00 56.19 87 ALA A CA 1
ATOM 625 C C . ALA A 1 87 ? 1.794 -2.514 -70.879 1.00 56.19 87 ALA A C 1
ATOM 627 O O . ALA A 1 87 ? 2.983 -2.404 -70.561 1.00 56.19 87 ALA A O 1
ATOM 628 N N . PRO A 1 88 ? 1.093 -3.618 -70.569 1.00 53.12 88 PRO A N 1
ATOM 629 C CA . PRO A 1 88 ? 1.717 -4.734 -69.880 1.00 53.12 88 PRO A CA 1
ATOM 630 C C . PRO A 1 88 ? 2.690 -5.429 -70.837 1.00 53.12 88 PRO A C 1
ATOM 632 O O . PRO A 1 88 ? 2.294 -6.193 -71.717 1.00 53.12 88 PRO A O 1
ATOM 635 N N . ALA A 1 89 ? 3.985 -5.168 -70.661 1.00 54.75 89 ALA A N 1
ATOM 636 C CA . ALA A 1 89 ? 5.021 -6.071 -71.131 1.00 54.75 89 ALA A CA 1
ATOM 637 C C . ALA A 1 89 ? 4.888 -7.364 -70.315 1.00 54.75 89 ALA A C 1
ATOM 639 O O . ALA A 1 89 ? 5.116 -7.382 -69.106 1.00 54.75 89 ALA A O 1
ATOM 640 N N . TYR A 1 90 ? 4.441 -8.428 -70.976 1.00 55.28 90 TYR A N 1
ATOM 641 C CA . TYR A 1 90 ? 4.276 -9.758 -70.406 1.00 55.28 90 TYR A CA 1
ATOM 642 C C . TYR A 1 90 ? 5.632 -10.273 -69.890 1.00 55.28 90 TYR A C 1
ATOM 644 O O . TYR A 1 90 ? 6.477 -10.707 -70.671 1.00 55.28 90 TYR A O 1
ATOM 652 N N . ALA A 1 91 ? 5.859 -10.210 -68.578 1.00 63.00 91 ALA A N 1
ATOM 653 C CA . ALA A 1 91 ? 6.929 -10.962 -67.932 1.00 63.00 91 ALA A CA 1
ATOM 654 C C . ALA A 1 91 ? 6.463 -12.423 -67.775 1.00 63.00 91 ALA A C 1
ATOM 656 O O . ALA A 1 91 ? 5.328 -12.641 -67.341 1.00 63.00 91 ALA A O 1
ATOM 657 N N . PRO A 1 92 ? 7.279 -13.440 -68.113 1.00 63.19 92 PRO A N 1
ATOM 658 C CA . PRO A 1 92 ? 6.900 -14.820 -67.852 1.00 63.19 92 PRO A CA 1
ATOM 659 C C . PRO A 1 92 ? 6.797 -15.037 -66.337 1.00 63.19 92 PRO A C 1
ATOM 661 O O . PRO A 1 92 ? 7.746 -14.802 -65.591 1.00 63.19 92 PRO A O 1
ATOM 664 N N . SER A 1 93 ? 5.619 -15.473 -65.890 1.00 56.22 93 SER A N 1
ATOM 665 C CA . SER A 1 93 ? 5.384 -15.917 -64.516 1.00 56.22 93 SER A CA 1
ATOM 666 C C . SER A 1 93 ? 6.299 -17.115 -64.209 1.00 56.22 93 SER A C 1
ATOM 668 O O . SER A 1 93 ? 6.367 -18.026 -65.041 1.00 56.22 93 SER A O 1
ATOM 670 N N . PRO A 1 94 ? 7.019 -17.155 -63.069 1.00 61.69 94 PRO A N 1
ATOM 671 C CA . PRO A 1 94 ? 7.740 -18.353 -62.672 1.00 61.69 94 PRO A CA 1
ATOM 672 C C . PRO A 1 94 ? 6.716 -19.452 -62.392 1.00 61.69 94 PRO A C 1
ATOM 674 O O . PRO A 1 94 ? 5.898 -19.346 -61.479 1.00 61.69 94 PRO A O 1
ATOM 677 N N . THR A 1 95 ? 6.743 -20.510 -63.196 1.00 61.88 95 THR A N 1
ATOM 678 C CA . THR A 1 95 ? 5.973 -21.725 -62.937 1.00 61.88 95 THR A CA 1
ATOM 679 C C . THR A 1 95 ? 6.329 -22.222 -61.530 1.00 61.88 95 THR A C 1
ATOM 681 O O . THR A 1 95 ? 7.519 -22.417 -61.262 1.00 61.88 95 THR A O 1
ATOM 684 N N . PRO A 1 96 ? 5.365 -22.432 -60.614 1.00 58.41 96 PRO A N 1
ATOM 685 C CA . PRO A 1 96 ? 5.672 -23.049 -59.335 1.00 58.41 96 PRO A CA 1
ATOM 686 C C . PRO A 1 96 ? 6.191 -24.458 -59.620 1.00 58.41 96 PRO A C 1
ATOM 688 O O . PRO A 1 96 ? 5.490 -25.284 -60.209 1.00 58.41 96 PRO A O 1
ATOM 691 N N . ALA A 1 97 ? 7.447 -24.716 -59.252 1.00 59.50 97 ALA A N 1
ATOM 692 C CA . ALA A 1 97 ? 7.982 -26.065 -59.225 1.00 59.50 97 ALA A CA 1
ATOM 693 C C . ALA A 1 97 ? 7.048 -26.899 -58.344 1.00 59.50 97 ALA A C 1
ATOM 695 O O . ALA A 1 97 ? 6.785 -26.542 -57.196 1.00 59.50 97 ALA A O 1
ATOM 696 N N . ALA A 1 98 ? 6.499 -27.971 -58.908 1.00 56.22 98 ALA A N 1
ATOM 697 C CA . ALA A 1 98 ? 5.707 -28.926 -58.162 1.00 56.22 98 ALA A CA 1
ATOM 698 C C . ALA A 1 98 ? 6.535 -29.409 -56.961 1.00 56.22 98 ALA A C 1
ATOM 700 O O . ALA A 1 98 ? 7.576 -30.045 -57.134 1.00 56.22 98 ALA A O 1
ATOM 701 N N . SER A 1 99 ? 6.088 -29.082 -55.748 1.00 55.81 99 SER A N 1
ATOM 702 C CA . SER A 1 99 ? 6.647 -29.637 -54.520 1.00 55.81 99 SER A CA 1
ATOM 703 C C . SER A 1 99 ? 6.414 -31.144 -54.531 1.00 55.81 99 SER A C 1
ATOM 705 O O . SER A 1 99 ? 5.310 -31.618 -54.272 1.00 55.81 99 SER A O 1
ATOM 707 N N . SER A 1 100 ? 7.454 -31.904 -54.865 1.00 61.94 100 SER A N 1
ATOM 708 C CA . SER A 1 100 ? 7.473 -33.347 -54.668 1.00 61.94 100 SER A CA 1
ATOM 709 C C . SER A 1 100 ? 7.460 -33.615 -53.164 1.00 61.94 100 SER A C 1
ATOM 711 O O . SER A 1 100 ? 8.446 -33.357 -52.476 1.00 61.94 100 SER A O 1
ATOM 713 N N . TYR A 1 101 ? 6.338 -34.114 -52.646 1.00 50.34 101 TYR A N 1
ATOM 714 C CA . TYR A 1 101 ? 6.225 -34.601 -51.274 1.00 50.34 101 TYR A CA 1
ATOM 715 C C . TYR A 1 101 ? 7.110 -35.846 -51.122 1.00 50.34 101 TYR A C 1
ATOM 717 O O . TYR A 1 101 ? 6.746 -36.940 -51.553 1.00 50.34 101 TYR A O 1
ATOM 725 N N . ALA A 1 102 ? 8.308 -35.672 -50.565 1.00 58.12 102 ALA A N 1
ATOM 726 C CA . ALA A 1 102 ? 9.149 -36.780 -50.136 1.00 58.12 102 ALA A CA 1
ATOM 727 C C . ALA A 1 102 ? 8.628 -37.300 -48.787 1.00 58.12 102 ALA A C 1
ATOM 729 O O . ALA A 1 102 ? 8.457 -36.532 -47.841 1.00 58.12 102 ALA A O 1
ATOM 730 N N . ALA A 1 103 ? 8.355 -38.603 -48.713 1.00 63.91 103 ALA A N 1
ATOM 731 C CA . ALA A 1 103 ? 7.964 -39.289 -47.484 1.00 63.91 103 ALA A CA 1
ATOM 732 C C . ALA A 1 103 ? 9.054 -39.165 -46.391 1.00 63.91 103 ALA A C 1
ATOM 734 O O . ALA A 1 103 ? 10.242 -39.119 -46.726 1.00 63.91 103 ALA A O 1
ATOM 735 N N . PRO A 1 104 ? 8.689 -39.135 -45.094 1.00 52.94 104 PRO A N 1
ATOM 736 C CA . PRO A 1 104 ? 9.659 -39.008 -44.010 1.00 52.94 104 PRO A CA 1
ATOM 737 C C . PRO A 1 104 ? 10.510 -40.281 -43.880 1.00 52.94 104 PRO A C 1
ATOM 739 O O . PRO A 1 104 ? 9.993 -41.375 -43.659 1.00 52.94 104 PRO A O 1
ATOM 742 N N . SER A 1 105 ? 11.828 -40.121 -44.012 1.00 61.41 105 SER A N 1
ATOM 743 C CA . SER A 1 105 ? 12.831 -41.152 -43.713 1.00 61.41 105 SER A CA 1
ATOM 744 C C . SER A 1 105 ? 13.039 -41.252 -42.186 1.00 61.41 105 SER A C 1
ATOM 746 O O . SER A 1 105 ? 12.927 -40.228 -41.508 1.00 61.41 105 SER A O 1
ATOM 748 N N . PRO A 1 106 ? 13.307 -42.444 -41.613 1.00 55.91 106 PRO A N 1
ATOM 749 C CA . PRO A 1 106 ? 13.308 -42.661 -40.166 1.00 55.91 106 PRO A CA 1
ATOM 750 C C . PRO A 1 106 ? 14.413 -41.882 -39.437 1.00 55.91 106 PRO A C 1
ATOM 752 O O . PRO A 1 106 ? 15.526 -41.729 -39.935 1.00 55.91 106 PRO A O 1
ATOM 755 N N . ALA A 1 107 ? 14.069 -41.415 -38.234 1.00 58.12 107 ALA A N 1
ATOM 756 C CA . ALA A 1 107 ? 14.891 -40.600 -37.351 1.00 58.12 107 ALA A CA 1
ATOM 757 C C . ALA A 1 107 ? 16.261 -41.231 -37.043 1.00 58.12 107 ALA A C 1
ATOM 759 O O . ALA A 1 107 ? 16.351 -42.303 -36.443 1.00 58.12 107 ALA A O 1
ATOM 760 N N . THR A 1 108 ? 17.331 -40.520 -37.393 1.00 60.25 108 THR A N 1
ATOM 761 C CA . THR A 1 108 ? 18.648 -40.683 -36.768 1.00 60.25 108 THR A CA 1
ATOM 762 C C . THR A 1 108 ? 18.620 -40.145 -35.330 1.00 60.25 108 THR A C 1
ATOM 764 O O . THR A 1 108 ? 17.978 -39.119 -35.090 1.00 60.25 108 THR A O 1
ATOM 767 N N . PRO A 1 109 ? 19.304 -40.793 -34.367 1.00 53.22 109 PRO A N 1
ATOM 768 C CA . PRO A 1 109 ? 19.345 -40.326 -32.987 1.00 53.22 109 PRO A CA 1
ATOM 769 C C . PRO A 1 109 ? 20.143 -39.021 -32.864 1.00 53.22 109 PRO A C 1
ATOM 771 O O . PRO A 1 109 ? 21.243 -38.927 -33.401 1.00 53.22 109 PRO A O 1
ATOM 774 N N . LEU A 1 110 ? 19.541 -38.059 -32.154 1.00 57.12 110 LEU A N 1
ATOM 775 C CA . LEU A 1 110 ? 20.113 -36.907 -31.437 1.00 57.12 110 LEU A CA 1
ATOM 776 C C . LEU A 1 110 ? 21.584 -36.593 -31.766 1.00 57.12 110 LEU A C 1
ATOM 778 O O . LEU A 1 110 ? 22.493 -37.090 -31.106 1.00 57.12 110 LEU A O 1
ATOM 782 N N . ALA A 1 111 ? 21.792 -35.730 -32.762 1.00 57.19 111 ALA A N 1
ATOM 783 C CA . ALA A 1 111 ? 22.992 -34.907 -32.813 1.00 57.19 111 ALA A CA 1
ATOM 784 C C . ALA A 1 111 ? 22.788 -33.745 -31.833 1.00 57.19 111 ALA A C 1
ATOM 786 O O . ALA A 1 111 ? 21.726 -33.122 -31.838 1.00 57.19 111 ALA A O 1
ATOM 787 N N . ASP A 1 112 ? 23.774 -33.519 -30.976 1.00 55.75 112 ASP A N 1
ATOM 788 C CA . ASP A 1 112 ? 23.788 -32.530 -29.905 1.00 55.75 112 ASP A CA 1
ATOM 789 C C . ASP A 1 112 ? 23.230 -31.160 -30.341 1.00 55.75 112 ASP A C 1
ATOM 791 O O . ASP A 1 112 ? 23.659 -30.583 -31.345 1.00 55.75 112 ASP A O 1
ATOM 795 N N . ASP A 1 113 ? 22.300 -30.623 -29.544 1.00 56.75 113 ASP A N 1
ATOM 796 C CA . ASP A 1 113 ? 21.664 -29.295 -29.669 1.00 56.75 113 ASP A CA 1
ATOM 797 C C . ASP A 1 113 ? 22.651 -28.144 -29.357 1.00 56.75 113 ASP A C 1
ATOM 799 O O . ASP A 1 113 ? 22.311 -27.157 -28.721 1.00 56.75 113 ASP A O 1
ATOM 803 N N . ASP A 1 114 ? 23.916 -28.286 -29.755 1.00 58.56 114 ASP A N 1
ATOM 804 C CA . ASP A 1 114 ? 24.985 -27.304 -29.515 1.00 58.56 114 ASP A CA 1
ATOM 805 C C . ASP A 1 114 ? 25.634 -26.831 -30.829 1.00 58.56 114 ASP A C 1
ATOM 807 O O . ASP A 1 114 ? 26.222 -25.755 -30.907 1.00 58.56 114 ASP A O 1
ATOM 811 N N . ALA A 1 115 ? 25.475 -27.585 -31.924 1.00 59.62 115 ALA A N 1
ATOM 812 C CA . ALA A 1 115 ? 26.164 -27.294 -33.183 1.00 59.62 115 ALA A CA 1
ATOM 813 C C . ALA A 1 115 ? 25.494 -26.209 -34.050 1.00 59.62 115 ALA A C 1
ATOM 815 O O . ALA A 1 115 ? 26.090 -25.759 -35.031 1.00 59.62 115 ALA A O 1
ATOM 816 N N . ASN A 1 116 ? 24.271 -25.777 -33.722 1.00 64.62 116 ASN A N 1
ATOM 817 C CA . ASN A 1 116 ? 23.593 -24.703 -34.446 1.00 64.62 116 ASN A CA 1
ATOM 818 C C . ASN A 1 116 ? 22.765 -23.836 -33.486 1.00 64.62 116 ASN A C 1
ATOM 820 O O . ASN A 1 116 ? 21.579 -24.110 -33.287 1.00 64.62 116 ASN A O 1
ATOM 824 N N . PRO A 1 117 ? 23.363 -22.804 -32.864 1.00 75.19 117 PRO A N 1
ATOM 825 C CA . PRO A 1 117 ? 22.629 -21.938 -31.957 1.00 75.19 117 PRO A CA 1
ATOM 826 C C . PRO A 1 117 ? 21.452 -21.304 -32.703 1.00 75.19 117 PRO A C 1
ATOM 828 O O . PRO A 1 117 ? 21.628 -20.628 -33.715 1.00 75.19 117 PRO A O 1
ATOM 831 N N . ALA A 1 118 ? 20.239 -21.496 -32.178 1.00 83.38 118 ALA A N 1
ATOM 832 C CA . ALA A 1 118 ? 19.003 -20.975 -32.769 1.00 83.38 118 ALA A CA 1
ATOM 833 C C . ALA A 1 118 ? 18.959 -19.434 -32.860 1.00 83.38 118 ALA A C 1
ATOM 835 O O . ALA A 1 118 ? 18.070 -18.862 -33.491 1.00 83.38 118 ALA A O 1
ATOM 836 N N . VAL A 1 119 ? 19.915 -18.751 -32.226 1.00 88.88 119 VAL A N 1
ATOM 837 C CA . VAL A 1 119 ? 20.044 -17.297 -32.191 1.00 88.88 119 VAL A CA 1
ATOM 838 C C . VAL A 1 119 ? 21.457 -16.863 -32.554 1.00 88.88 119 VAL A C 1
ATOM 840 O O . VAL A 1 119 ? 22.447 -17.480 -32.166 1.00 88.88 119 VAL A O 1
ATOM 843 N N . SER A 1 120 ? 21.546 -15.749 -33.280 1.00 92.12 120 SER A N 1
ATOM 844 C CA . SER A 1 120 ? 22.833 -15.167 -33.650 1.00 92.12 120 SER A CA 1
ATOM 845 C C . SER A 1 120 ? 23.547 -14.565 -32.426 1.00 92.12 120 SER A C 1
ATOM 847 O O . SER A 1 120 ? 22.882 -14.041 -31.524 1.00 92.12 120 SER A O 1
ATOM 849 N N . PRO A 1 121 ? 24.893 -14.555 -32.388 1.00 86.94 121 PRO A N 1
ATOM 850 C CA . PRO A 1 121 ? 25.650 -13.944 -31.291 1.00 86.94 121 PRO A CA 1
ATOM 851 C C . PRO A 1 121 ? 25.339 -12.448 -31.128 1.00 86.94 121 PRO A C 1
ATOM 853 O O . PRO A 1 121 ? 25.236 -11.957 -30.006 1.00 86.94 121 PRO A O 1
ATOM 856 N N . ALA A 1 122 ? 25.084 -11.743 -32.234 1.00 90.44 122 ALA A N 1
ATOM 857 C CA . ALA A 1 122 ? 24.662 -10.344 -32.217 1.00 90.44 122 ALA A CA 1
ATOM 858 C C . ALA A 1 122 ? 23.296 -10.154 -31.534 1.00 90.44 122 ALA A C 1
ATOM 860 O O . ALA A 1 122 ? 23.100 -9.185 -30.805 1.00 90.44 122 ALA A O 1
ATOM 861 N N . THR A 1 123 ? 22.361 -11.092 -31.724 1.00 90.56 123 THR A N 1
ATOM 862 C CA . THR A 1 123 ? 21.068 -11.086 -31.023 1.00 90.56 123 THR A CA 1
ATOM 863 C C . THR A 1 123 ? 21.273 -11.258 -29.522 1.00 90.56 123 THR A C 1
ATOM 865 O O . THR A 1 123 ? 20.713 -10.492 -28.745 1.00 90.56 123 THR A O 1
ATOM 868 N N . VAL A 1 124 ? 22.118 -12.206 -29.107 1.00 91.06 124 VAL A N 1
ATOM 869 C CA . VAL A 1 124 ? 22.426 -12.443 -27.687 1.00 91.06 124 VAL A CA 1
ATOM 870 C C . VAL A 1 124 ? 23.039 -11.197 -27.039 1.00 91.06 124 VAL A C 1
ATOM 872 O O . VAL A 1 124 ? 22.645 -10.810 -25.937 1.00 91.06 124 VAL A O 1
ATOM 875 N N . GLU A 1 125 ? 23.972 -10.537 -27.724 1.00 90.25 125 GLU A N 1
ATOM 876 C CA . GLU A 1 125 ? 24.625 -9.323 -27.231 1.00 90.25 125 GLU A CA 1
ATOM 877 C C . GLU A 1 125 ? 23.658 -8.132 -27.156 1.00 90.25 125 GLU A C 1
ATOM 879 O O . GLU A 1 125 ? 23.612 -7.434 -26.139 1.00 90.25 125 GLU A O 1
ATOM 884 N N . ALA A 1 126 ? 22.803 -7.959 -28.169 1.00 90.12 126 ALA A N 1
ATOM 885 C CA . ALA A 1 126 ? 21.759 -6.938 -28.175 1.00 90.12 126 ALA A CA 1
ATOM 886 C C . ALA A 1 126 ? 20.738 -7.146 -27.043 1.00 90.12 126 ALA A C 1
ATOM 888 O O . ALA A 1 126 ? 20.403 -6.197 -26.330 1.00 90.12 126 ALA A O 1
ATOM 889 N N . THR A 1 127 ? 20.281 -8.384 -26.816 1.00 91.12 127 THR A N 1
ATOM 890 C CA . THR A 1 127 ? 19.354 -8.713 -25.723 1.00 91.12 127 THR A CA 1
ATOM 891 C C . THR A 1 127 ? 20.004 -8.497 -24.358 1.00 91.12 127 THR A C 1
ATOM 893 O O . THR A 1 127 ? 19.379 -7.920 -23.469 1.00 91.12 127 THR A O 1
ATOM 896 N N . ARG A 1 128 ? 21.279 -8.878 -24.187 1.00 90.00 128 ARG A N 1
ATOM 897 C CA . ARG A 1 128 ? 22.034 -8.631 -22.948 1.00 90.00 128 ARG A CA 1
ATOM 898 C C . ARG A 1 128 ? 22.196 -7.132 -22.672 1.00 90.00 128 ARG A C 1
ATOM 900 O O . ARG A 1 128 ? 22.036 -6.708 -21.528 1.00 90.00 128 ARG A O 1
ATOM 907 N N . GLY A 1 129 ? 22.453 -6.328 -23.705 1.00 87.69 129 GLY A N 1
ATOM 908 C CA . GLY A 1 129 ? 22.509 -4.868 -23.607 1.00 87.69 129 GLY A CA 1
ATOM 909 C C . GLY A 1 129 ? 21.164 -4.240 -23.229 1.00 87.69 129 GLY A C 1
ATOM 910 O O . GLY A 1 129 ? 21.105 -3.426 -22.307 1.00 87.69 129 GLY A O 1
ATOM 911 N N . ALA A 1 130 ? 20.074 -4.658 -23.879 1.00 85.00 130 ALA A N 1
ATOM 912 C CA . ALA A 1 130 ? 18.724 -4.156 -23.616 1.00 85.00 130 ALA A CA 1
ATOM 913 C C . ALA A 1 130 ? 18.223 -4.514 -22.205 1.00 85.00 130 ALA A C 1
ATOM 915 O O . ALA A 1 130 ? 17.698 -3.650 -21.502 1.00 85.00 130 ALA A O 1
ATOM 916 N N . LEU A 1 131 ? 18.446 -5.753 -21.750 1.00 88.44 131 LEU A N 1
ATOM 917 C CA . LEU A 1 131 ? 18.123 -6.181 -20.384 1.00 88.44 131 LEU A CA 1
ATOM 918 C C . LEU A 1 131 ? 18.975 -5.444 -19.341 1.00 88.44 131 LEU A C 1
ATOM 920 O O . LEU A 1 131 ? 18.461 -5.037 -18.300 1.00 88.44 131 LEU A O 1
ATOM 924 N N . GLY A 1 132 ? 20.257 -5.205 -19.634 1.00 87.19 132 GLY A N 1
ATOM 925 C CA . GLY A 1 132 ? 21.135 -4.401 -18.783 1.00 87.19 132 GLY A CA 1
ATOM 926 C C . GLY A 1 132 ? 20.701 -2.935 -18.683 1.00 87.19 132 GLY A C 1
ATOM 927 O O . GLY A 1 132 ? 20.798 -2.340 -17.611 1.00 87.19 132 GLY A O 1
ATOM 928 N N . ALA A 1 133 ? 20.187 -2.350 -19.768 1.00 82.06 133 ALA A N 1
ATOM 929 C CA . ALA A 1 133 ? 19.623 -1.002 -19.767 1.00 82.06 133 ALA A CA 1
ATOM 930 C C . ALA A 1 133 ? 18.304 -0.939 -18.979 1.00 82.06 133 ALA A C 1
ATOM 932 O O . ALA A 1 133 ? 18.126 -0.032 -18.167 1.00 82.06 133 ALA A O 1
ATOM 933 N N . LEU A 1 134 ? 17.425 -1.936 -19.144 1.00 81.62 134 LEU A N 1
ATOM 934 C CA . LEU A 1 134 ? 16.202 -2.066 -18.347 1.00 81.62 134 LEU A CA 1
ATOM 935 C C . LEU A 1 134 ? 16.516 -2.192 -16.853 1.00 81.62 134 LEU A C 1
ATOM 937 O O . LEU A 1 134 ? 15.926 -1.485 -16.046 1.00 81.62 134 LEU A O 1
ATOM 941 N N . SER A 1 135 ? 17.495 -3.017 -16.477 1.00 76.50 135 SER A N 1
ATOM 942 C CA . SER A 1 135 ? 17.910 -3.182 -15.079 1.00 76.50 135 SER A CA 1
ATOM 943 C C . SER A 1 135 ? 18.401 -1.881 -14.437 1.00 76.50 135 SER A C 1
ATOM 945 O O . SER A 1 135 ? 18.288 -1.734 -13.226 1.00 76.50 135 SER A O 1
ATOM 947 N N . ARG A 1 136 ? 18.938 -0.939 -15.222 1.00 75.00 136 ARG A N 1
ATOM 948 C CA . ARG A 1 136 ? 19.361 0.388 -14.738 1.00 75.00 136 ARG A CA 1
ATOM 949 C C . ARG A 1 136 ? 18.203 1.384 -14.639 1.00 75.00 136 ARG A C 1
ATOM 951 O O . ARG A 1 136 ? 18.329 2.386 -13.944 1.00 75.00 136 ARG A O 1
ATOM 958 N N . LEU A 1 137 ? 17.108 1.126 -15.352 1.00 71.00 137 LEU A N 1
ATOM 959 C CA . LEU A 1 137 ? 15.872 1.911 -15.319 1.00 71.00 137 LEU A CA 1
ATOM 960 C C . LEU A 1 137 ? 14.907 1.434 -14.224 1.00 71.00 137 LEU A C 1
ATOM 962 O O . LEU A 1 137 ? 14.101 2.231 -13.747 1.00 71.00 137 LEU A O 1
ATOM 966 N N . VAL A 1 138 ? 15.003 0.170 -13.798 1.00 67.94 138 VAL A N 1
ATOM 967 C CA . VAL A 1 138 ? 14.237 -0.400 -12.677 1.00 67.94 138 VAL A CA 1
ATOM 968 C C . VAL A 1 138 ? 14.811 0.095 -11.346 1.00 67.94 138 VAL A C 1
ATOM 970 O O . VAL A 1 138 ? 15.338 -0.660 -10.552 1.00 67.94 138 VAL A O 1
ATOM 973 N N . VAL A 1 139 ? 14.604 1.380 -11.072 1.00 58.84 139 VAL A N 1
ATOM 974 C CA . VAL A 1 139 ? 14.695 2.013 -9.750 1.00 58.84 139 VAL A CA 1
ATOM 975 C C . VAL A 1 139 ? 16.033 2.673 -9.407 1.00 58.84 139 VAL A C 1
ATOM 977 O O . VAL A 1 139 ? 17.057 2.054 -9.131 1.00 58.84 139 VAL A O 1
ATOM 980 N N . LYS A 1 140 ? 15.964 4.003 -9.324 1.00 58.03 140 LYS A N 1
ATOM 981 C CA . LYS A 1 140 ? 16.833 4.814 -8.478 1.00 58.03 140 LYS A CA 1
ATOM 982 C C . LYS A 1 140 ? 16.186 4.812 -7.086 1.00 58.03 140 LYS A C 1
ATOM 984 O O . LYS A 1 140 ? 15.098 5.372 -6.969 1.00 58.03 140 LYS A O 1
ATOM 989 N N . PRO A 1 141 ? 16.769 4.145 -6.077 1.00 54.75 141 PRO A N 1
ATOM 990 C CA . PRO A 1 141 ? 16.193 4.131 -4.741 1.00 54.75 141 PRO A CA 1
ATOM 991 C C . PRO A 1 141 ? 16.241 5.555 -4.176 1.00 54.75 141 PRO A C 1
ATOM 993 O O . PRO A 1 141 ? 17.317 6.124 -3.989 1.00 54.75 141 PRO A O 1
ATOM 996 N N . GLU A 1 142 ? 15.067 6.147 -3.968 1.00 60.06 142 GLU A N 1
ATOM 997 C CA . GLU A 1 142 ? 14.902 7.208 -2.974 1.00 60.06 142 GLU A CA 1
ATOM 998 C C . GLU A 1 142 ? 15.216 6.607 -1.593 1.00 60.06 142 GLU A C 1
ATOM 1000 O O . GLU A 1 142 ? 14.933 5.428 -1.373 1.00 60.06 142 GLU A O 1
ATOM 1005 N N . PRO A 1 143 ? 15.813 7.372 -0.666 1.00 58.03 143 PRO A N 1
ATOM 1006 C CA . PRO A 1 143 ? 16.361 6.840 0.583 1.00 58.03 143 PRO A CA 1
ATOM 1007 C C . PRO A 1 143 ? 15.329 6.179 1.518 1.00 58.03 143 PRO A C 1
ATOM 1009 O O . PRO A 1 143 ? 15.744 5.467 2.427 1.00 58.03 143 PRO A O 1
ATOM 1012 N N . ASP A 1 144 ? 14.026 6.373 1.284 1.00 62.19 144 ASP A N 1
ATOM 1013 C CA . ASP A 1 144 ? 12.926 5.816 2.092 1.00 62.19 144 ASP A CA 1
ATOM 1014 C C . ASP A 1 144 ? 12.078 4.745 1.376 1.00 62.19 144 ASP A C 1
ATOM 1016 O O . ASP A 1 144 ? 11.228 4.115 2.004 1.00 62.19 144 ASP A O 1
ATOM 1020 N N . SER A 1 145 ? 12.291 4.505 0.078 1.00 56.34 145 SER A N 1
ATOM 1021 C CA . SER A 1 145 ? 11.567 3.454 -0.650 1.00 56.34 145 SER A CA 1
ATOM 1022 C C . SER A 1 145 ? 12.494 2.263 -0.873 1.00 56.34 145 SER A C 1
ATOM 1024 O O . SER A 1 145 ? 13.615 2.436 -1.348 1.00 56.34 145 SER A O 1
ATOM 1026 N N . ASP A 1 146 ? 12.005 1.044 -0.612 1.00 64.94 146 ASP A N 1
ATOM 1027 C CA . ASP A 1 146 ? 12.726 -0.243 -0.720 1.00 64.94 146 ASP A CA 1
ATOM 1028 C C . ASP A 1 146 ? 13.250 -0.588 -2.133 1.00 64.94 146 ASP A C 1
ATOM 1030 O O . ASP A 1 146 ? 13.536 -1.743 -2.438 1.00 64.94 146 ASP A O 1
ATOM 1034 N N . GLY A 1 147 ? 13.355 0.381 -3.046 1.00 68.00 147 GLY A N 1
ATOM 1035 C CA . GLY A 1 147 ? 13.960 0.218 -4.363 1.00 68.00 147 GLY A CA 1
ATOM 1036 C C . GLY A 1 147 ? 13.209 -0.755 -5.277 1.00 68.00 147 GLY A C 1
ATOM 1037 O O . GLY A 1 147 ? 13.694 -1.100 -6.349 1.00 68.00 147 GLY A O 1
ATOM 1038 N N .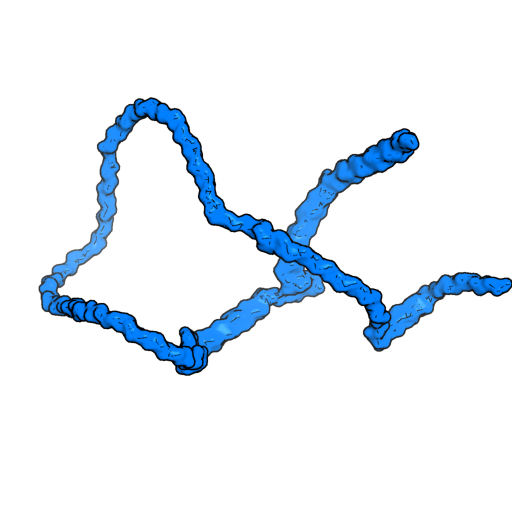 THR A 1 148 ? 12.045 -1.235 -4.850 1.00 81.62 148 THR A N 1
ATOM 1039 C CA . THR A 1 148 ? 11.321 -2.350 -5.452 1.00 81.62 148 THR A CA 1
ATOM 1040 C C . THR A 1 148 ? 9.889 -1.942 -5.767 1.00 81.62 148 THR A C 1
ATOM 1042 O O . THR A 1 148 ? 9.325 -1.027 -5.163 1.00 81.62 148 THR A O 1
ATOM 1045 N N . LEU A 1 149 ? 9.275 -2.652 -6.717 1.00 80.62 149 LEU A N 1
ATOM 1046 C CA . LEU A 1 149 ? 7.862 -2.480 -7.058 1.00 80.62 149 LEU A CA 1
ATOM 1047 C C . LEU A 1 149 ? 6.954 -2.648 -5.828 1.00 80.62 149 LEU A C 1
ATOM 1049 O O . LEU A 1 149 ? 5.960 -1.940 -5.707 1.00 80.62 149 LEU A O 1
ATOM 1053 N N . GLU A 1 150 ? 7.312 -3.546 -4.904 1.00 87.56 150 GLU A N 1
ATOM 1054 C CA . GLU A 1 150 ? 6.582 -3.731 -3.648 1.00 87.56 150 GLU A CA 1
ATOM 1055 C C . GLU A 1 150 ? 6.569 -2.451 -2.804 1.00 87.56 150 GLU A C 1
ATOM 1057 O O . GLU A 1 150 ? 5.512 -2.078 -2.295 1.00 87.56 150 GLU A O 1
ATOM 1062 N N . GLY A 1 151 ? 7.706 -1.754 -2.702 1.00 85.38 151 GLY A N 1
ATOM 1063 C CA . GLY A 1 151 ? 7.798 -0.470 -2.004 1.00 85.38 151 GLY A CA 1
ATOM 1064 C C . GLY A 1 151 ? 6.851 0.571 -2.601 1.00 85.38 151 GLY A C 1
ATOM 1065 O O . GLY A 1 151 ? 6.056 1.169 -1.880 1.00 85.38 151 GLY A O 1
ATOM 1066 N N . LEU A 1 152 ? 6.837 0.698 -3.931 1.00 86.69 152 LEU A N 1
ATOM 1067 C CA . LEU A 1 152 ? 5.941 1.628 -4.626 1.00 86.69 152 LEU A CA 1
ATOM 1068 C C . LEU A 1 152 ? 4.459 1.281 -4.404 1.00 86.69 152 LEU A C 1
ATOM 1070 O O . LEU A 1 152 ? 3.652 2.153 -4.089 1.00 86.69 152 LEU A O 1
ATOM 1074 N N . VAL A 1 153 ? 4.090 0.005 -4.544 1.00 91.50 153 VAL A N 1
ATOM 1075 C CA . VAL A 1 153 ? 2.709 -0.455 -4.327 1.00 91.50 153 VAL A CA 1
ATOM 1076 C C . VAL A 1 153 ? 2.282 -0.223 -2.878 1.00 91.50 153 VAL A C 1
ATOM 1078 O O . VAL A 1 153 ? 1.159 0.211 -2.626 1.00 91.50 153 VAL A O 1
ATOM 1081 N N . ARG A 1 154 ? 3.174 -0.458 -1.913 1.00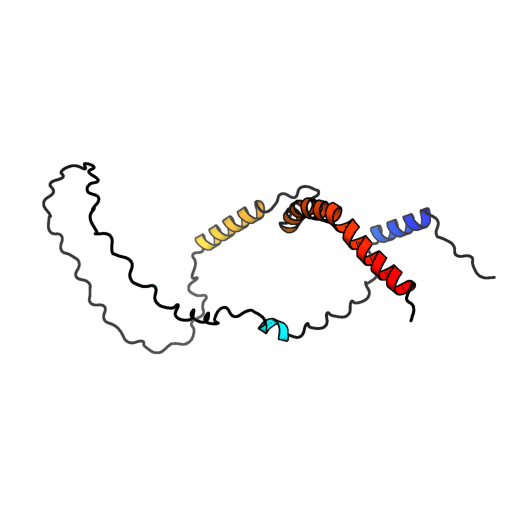 89.94 154 ARG A N 1
ATOM 1082 C CA . ARG A 1 154 ? 2.922 -0.203 -0.493 1.00 89.94 154 ARG A CA 1
ATOM 1083 C C . ARG A 1 154 ? 2.703 1.280 -0.211 1.00 89.94 154 ARG A C 1
ATOM 1085 O O . ARG A 1 154 ? 1.771 1.603 0.524 1.00 89.94 154 ARG A O 1
ATOM 1092 N N . ASP A 1 155 ? 3.504 2.161 -0.800 1.00 91.19 155 ASP A N 1
ATOM 1093 C CA . ASP A 1 155 ? 3.345 3.611 -0.651 1.00 91.19 155 ASP A CA 1
ATOM 1094 C C . ASP A 1 155 ? 2.020 4.100 -1.246 1.00 91.19 155 ASP A C 1
ATOM 1096 O O . ASP A 1 155 ? 1.365 4.966 -0.666 1.00 91.19 155 ASP A O 1
ATOM 1100 N N . MET A 1 156 ? 1.559 3.483 -2.338 1.00 90.50 156 MET A N 1
ATOM 1101 C CA . MET A 1 156 ? 0.250 3.786 -2.922 1.00 90.50 156 MET A CA 1
ATOM 1102 C C . MET A 1 156 ? -0.927 3.221 -2.113 1.00 90.50 156 MET A C 1
ATOM 1104 O O . MET A 1 156 ? -1.964 3.874 -2.000 1.00 90.50 156 MET A O 1
ATOM 1108 N N . LEU A 1 157 ? -0.794 2.023 -1.535 1.00 95.50 157 LEU A N 1
ATOM 1109 C CA . LEU A 1 157 ? -1.875 1.372 -0.784 1.00 95.50 157 LEU A CA 1
ATOM 1110 C C . LEU A 1 157 ? -2.020 1.891 0.649 1.00 95.50 157 LEU A C 1
ATOM 1112 O O . LEU A 1 157 ? -3.125 1.864 1.193 1.00 95.50 157 LEU A O 1
ATOM 1116 N N . ARG A 1 158 ? -0.938 2.381 1.265 1.00 95.75 158 ARG A N 1
ATOM 1117 C CA . ARG A 1 158 ? -0.940 2.910 2.637 1.00 95.75 158 ARG A CA 1
ATOM 1118 C C . ARG A 1 158 ? -2.025 3.970 2.886 1.00 95.75 158 ARG A C 1
ATOM 1120 O O . ARG A 1 158 ? -2.766 3.786 3.851 1.00 95.75 158 ARG A O 1
ATOM 1127 N N . PRO A 1 159 ? -2.186 5.029 2.066 1.00 95.25 159 PRO A N 1
ATOM 1128 C CA . PRO A 1 159 ? -3.229 6.028 2.302 1.00 95.25 159 PRO A CA 1
ATOM 1129 C C . PRO A 1 159 ? -4.647 5.468 2.128 1.00 95.25 159 PRO A C 1
ATOM 1131 O O . PRO A 1 159 ? -5.531 5.816 2.903 1.00 95.25 159 PRO A O 1
ATOM 1134 N N . MET A 1 160 ? -4.874 4.564 1.166 1.00 96.50 160 MET A N 1
ATOM 1135 C CA . MET A 1 160 ? -6.208 3.986 0.949 1.00 96.50 160 MET A CA 1
ATOM 1136 C C . MET A 1 160 ? -6.626 3.055 2.091 1.00 96.50 160 MET A C 1
ATOM 1138 O O . MET A 1 160 ? -7.775 3.082 2.529 1.00 96.50 160 MET A O 1
ATOM 1142 N N . LEU A 1 161 ? -5.687 2.246 2.588 1.00 96.44 161 LEU A N 1
ATOM 1143 C CA . LEU A 1 161 ? -5.917 1.370 3.736 1.00 96.44 161 LEU A CA 1
ATOM 1144 C C . LEU A 1 161 ? -6.075 2.168 5.033 1.00 96.44 161 LEU A C 1
ATOM 1146 O O . LEU A 1 161 ? -6.907 1.800 5.855 1.00 96.44 161 LEU A O 1
ATOM 1150 N N . GLY A 1 162 ? -5.315 3.253 5.206 1.00 96.50 162 GLY A N 1
ATOM 1151 C CA . GLY A 1 162 ? -5.433 4.144 6.361 1.00 96.50 162 GLY A CA 1
ATOM 1152 C C . GLY A 1 162 ? -6.819 4.777 6.461 1.00 96.50 162 GLY A C 1
ATOM 1153 O O . GLY A 1 162 ? -7.496 4.596 7.466 1.00 96.50 162 GLY A O 1
ATOM 1154 N N . GLU A 1 163 ? -7.283 5.412 5.385 1.00 97.25 163 GLU A N 1
ATOM 1155 C CA . GLU A 1 163 ? -8.613 6.033 5.333 1.00 97.25 163 GLU A CA 1
ATOM 1156 C C . GLU A 1 163 ? -9.732 5.009 5.578 1.00 97.25 163 GLU A C 1
ATOM 1158 O O . GLU A 1 163 ? -10.685 5.253 6.319 1.00 97.25 163 GLU A O 1
ATOM 1163 N N . TRP A 1 164 ? -9.604 3.816 4.992 1.00 97.25 164 TRP A N 1
ATOM 1164 C CA . TRP A 1 164 ? -10.570 2.751 5.229 1.00 97.25 164 TRP A CA 1
ATOM 1165 C C . TRP A 1 164 ? -10.578 2.302 6.694 1.00 97.25 164 TRP A C 1
ATOM 1167 O O . TRP A 1 164 ? -11.655 2.108 7.263 1.00 97.25 164 TRP A O 1
ATOM 1177 N N . LEU A 1 165 ? -9.405 2.142 7.314 1.00 97.12 165 LEU A N 1
ATOM 1178 C CA . LEU A 1 165 ? -9.306 1.777 8.724 1.00 97.12 165 LEU A CA 1
ATOM 1179 C C . LEU A 1 165 ? -9.912 2.866 9.611 1.00 97.12 165 LEU A C 1
ATOM 1181 O O . LEU A 1 165 ? -10.723 2.530 10.466 1.00 97.12 165 LEU A O 1
ATOM 1185 N N . ASP A 1 166 ? -9.631 4.142 9.369 1.00 97.12 166 ASP A N 1
ATOM 1186 C CA . ASP A 1 166 ? -10.202 5.237 10.163 1.00 97.12 166 ASP A CA 1
ATOM 1187 C C . ASP A 1 166 ? -11.738 5.252 10.112 1.00 97.12 166 ASP A C 1
ATOM 1189 O O . ASP A 1 166 ? -12.399 5.439 11.136 1.00 97.12 166 ASP A O 1
ATOM 1193 N N . GLN A 1 167 ? -12.328 4.960 8.951 1.00 97.81 167 GLN A N 1
ATOM 1194 C CA . GLN A 1 167 ? -13.784 4.908 8.801 1.00 97.81 167 GLN A CA 1
ATOM 1195 C C . GLN A 1 167 ? -14.427 3.637 9.382 1.00 97.81 167 GLN A C 1
ATOM 1197 O O . GLN A 1 167 ? -15.563 3.679 9.858 1.00 97.81 167 GLN A O 1
ATOM 1202 N N . ASN A 1 168 ? -13.746 2.488 9.327 1.00 96.81 168 ASN A N 1
ATOM 1203 C CA . ASN A 1 168 ? -14.373 1.186 9.602 1.00 96.81 168 ASN A CA 1
ATOM 1204 C C . ASN A 1 168 ? -13.966 0.571 10.948 1.00 96.81 168 ASN A C 1
ATOM 1206 O O . ASN A 1 168 ? -14.746 -0.182 11.543 1.00 96.81 168 ASN A O 1
ATOM 1210 N N . LEU A 1 169 ? -12.774 0.888 11.454 1.00 97.31 169 LEU A N 1
ATOM 1211 C CA . LEU A 1 169 ? -12.217 0.311 12.677 1.00 97.31 169 LEU A CA 1
ATOM 1212 C C . LEU A 1 169 ? -13.082 0.581 13.921 1.00 97.31 169 LEU A C 1
ATOM 1214 O O . LEU A 1 169 ? -13.297 -0.382 14.663 1.00 97.31 169 LEU A O 1
ATOM 1218 N N . PRO A 1 170 ? -13.668 1.781 14.142 1.00 97.12 170 PRO A N 1
ATOM 1219 C CA . PRO A 1 170 ? -14.515 2.026 15.313 1.00 97.12 170 PRO A CA 1
ATOM 1220 C C . PRO A 1 170 ? -15.672 1.024 15.422 1.00 97.12 170 PRO A C 1
ATOM 1222 O O . PRO A 1 170 ? -15.835 0.355 16.442 1.00 97.12 170 PRO A O 1
ATOM 1225 N N . ARG A 1 171 ? -16.402 0.811 14.319 1.00 97.25 171 ARG A N 1
ATOM 1226 C CA . ARG A 1 171 ? -17.531 -0.129 14.268 1.00 97.25 171 ARG A CA 1
ATOM 1227 C C . ARG A 1 171 ? -17.088 -1.568 14.531 1.00 97.25 171 ARG A C 1
ATOM 1229 O O . ARG A 1 171 ? -17.790 -2.334 15.194 1.00 97.25 171 ARG A O 1
ATOM 1236 N N . LEU A 1 172 ? -15.956 -1.979 13.957 1.00 96.44 172 LEU A N 1
ATOM 1237 C CA . LEU A 1 172 ? -15.392 -3.321 14.137 1.00 96.44 172 LEU A CA 1
ATOM 1238 C C . LEU A 1 172 ? -15.024 -3.581 15.602 1.00 96.44 172 LEU A C 1
ATOM 1240 O O . LEU A 1 172 ? -15.364 -4.640 16.136 1.00 96.44 172 LEU A O 1
ATOM 1244 N N . VAL A 1 173 ? -14.402 -2.603 16.261 1.00 97.19 173 VAL A N 1
ATOM 1245 C CA . VAL A 1 173 ? -14.039 -2.693 17.678 1.00 97.19 173 VAL A CA 1
ATOM 1246 C C . VAL A 1 173 ? -15.284 -2.731 18.558 1.00 97.19 173 VAL A C 1
ATOM 1248 O O . VAL A 1 173 ? -15.371 -3.603 19.416 1.00 97.19 173 VAL A O 1
ATOM 1251 N N . GLU A 1 174 ? -16.287 -1.885 18.313 1.00 97.38 174 GLU A N 1
ATOM 1252 C CA . GLU A 1 174 ? -17.549 -1.906 19.066 1.00 97.38 174 GLU A CA 1
ATOM 1253 C C . GLU A 1 174 ? -18.232 -3.276 19.025 1.00 97.38 174 GLU A C 1
ATOM 1255 O O . GLU A 1 174 ? -18.673 -3.781 20.054 1.00 97.38 174 GLU A O 1
ATOM 1260 N N . GLN A 1 175 ? -18.274 -3.929 17.860 1.00 97.00 175 GLN A N 1
ATOM 1261 C CA . GLN A 1 175 ? -18.833 -5.281 17.742 1.00 97.00 175 GLN A CA 1
ATOM 1262 C C . GLN A 1 175 ? -18.013 -6.330 18.495 1.00 97.00 175 GLN A C 1
ATOM 1264 O O . GLN A 1 175 ? -18.587 -7.259 19.065 1.00 97.00 175 GLN A O 1
ATOM 1269 N N . MET A 1 176 ? -16.683 -6.216 18.478 1.00 96.31 176 MET A N 1
ATOM 1270 C CA . MET A 1 176 ? -15.808 -7.139 19.197 1.00 96.31 176 MET A CA 1
ATOM 1271 C C . MET A 1 176 ? -15.934 -6.949 20.712 1.00 96.31 176 MET A C 1
ATOM 1273 O O . MET A 1 176 ? -16.063 -7.932 21.435 1.00 96.31 176 MET A O 1
ATOM 1277 N N . VAL A 1 177 ? -16.005 -5.701 21.182 1.00 96.81 177 VAL A N 1
ATOM 1278 C CA . VAL A 1 177 ? -16.235 -5.364 22.592 1.00 96.81 177 VAL A CA 1
ATOM 1279 C C . VAL A 1 177 ? -17.631 -5.793 23.034 1.00 96.81 177 VAL A C 1
ATOM 1281 O O . VAL A 1 177 ? -17.760 -6.433 24.070 1.00 96.81 177 VAL A O 1
ATOM 1284 N N . ALA A 1 178 ? -18.677 -5.526 22.248 1.00 96.25 178 ALA A N 1
ATOM 1285 C CA . ALA A 1 178 ? -20.037 -5.970 22.557 1.00 96.25 178 ALA A CA 1
ATOM 1286 C C . ALA A 1 178 ? -20.120 -7.500 22.677 1.00 96.25 178 ALA A C 1
ATOM 1288 O O . ALA A 1 178 ? -20.771 -8.016 23.585 1.00 96.25 178 ALA A O 1
ATOM 1289 N N . ARG A 1 179 ? -19.415 -8.228 21.800 1.00 95.62 179 ARG A N 1
ATOM 1290 C CA . ARG A 1 179 ? -19.288 -9.689 21.875 1.00 95.62 179 ARG A CA 1
ATOM 1291 C C . ARG A 1 179 ? -18.553 -10.136 23.140 1.00 95.62 179 ARG A C 1
ATOM 1293 O O . ARG A 1 179 ? -19.001 -11.085 23.779 1.00 95.62 179 ARG A O 1
ATOM 1300 N N . GLU A 1 180 ? -17.461 -9.471 23.509 1.00 96.56 180 GLU A N 1
ATOM 1301 C CA . GLU A 1 180 ? -16.695 -9.822 24.710 1.00 96.56 180 GLU A CA 1
ATOM 1302 C C . GLU A 1 180 ? -17.478 -9.512 25.995 1.00 96.56 180 GLU A C 1
ATOM 1304 O O . GLU A 1 180 ? -17.509 -10.334 26.906 1.00 96.56 180 GLU A O 1
ATOM 1309 N N . ILE A 1 181 ? -18.207 -8.391 26.046 1.00 94.56 181 ILE A N 1
ATOM 1310 C CA . ILE A 1 181 ? -19.098 -8.066 27.167 1.00 94.56 181 ILE A CA 1
ATOM 1311 C C . ILE A 1 181 ? -20.195 -9.120 27.281 1.00 94.56 181 ILE A C 1
ATOM 1313 O O . ILE A 1 181 ? -20.367 -9.669 28.361 1.00 94.56 181 ILE A O 1
ATOM 1317 N N . ALA A 1 182 ? -20.892 -9.447 26.186 1.00 93.94 182 ALA A N 1
ATOM 1318 C CA . ALA A 1 182 ? -21.950 -10.460 26.193 1.00 93.94 182 ALA A CA 1
ATOM 1319 C C . ALA A 1 182 ? -21.453 -11.826 26.693 1.00 93.94 182 ALA A C 1
ATOM 1321 O O . ALA A 1 182 ? -22.172 -12.533 27.396 1.00 93.94 182 ALA A O 1
ATOM 1322 N N . LYS A 1 183 ? -20.208 -12.190 26.370 1.00 94.19 183 LYS A N 1
ATOM 1323 C CA . LYS A 1 183 ? -19.565 -13.413 26.860 1.00 94.19 183 LYS A CA 1
ATOM 1324 C C . LYS A 1 183 ? -19.285 -13.370 28.367 1.00 94.19 183 LYS A C 1
ATOM 1326 O O . LYS A 1 183 ? -19.460 -14.382 29.035 1.00 94.19 183 LYS A O 1
ATOM 1331 N N . ILE A 1 184 ? -18.853 -12.227 28.901 1.00 93.31 184 ILE A N 1
ATOM 1332 C CA . ILE A 1 184 ? -18.562 -12.061 30.335 1.00 93.31 184 ILE A CA 1
ATOM 1333 C C . ILE A 1 184 ? -19.849 -11.928 31.160 1.00 93.31 184 ILE A C 1
ATOM 1335 O O . ILE A 1 184 ? -19.886 -12.384 32.299 1.00 93.31 184 ILE A O 1
ATOM 1339 N N . THR A 1 185 ? -20.894 -11.301 30.612 1.00 90.56 185 THR A N 1
ATOM 1340 C CA . THR A 1 185 ? -22.171 -11.060 31.306 1.00 90.56 185 THR A CA 1
ATOM 1341 C C . THR A 1 185 ? -23.164 -12.207 31.185 1.00 90.56 185 THR A C 1
ATOM 1343 O O . THR A 1 185 ? -24.072 -12.294 32.008 1.00 90.56 185 THR A O 1
ATOM 1346 N N . ASN A 1 186 ? -22.965 -13.119 30.233 1.00 82.69 186 ASN A N 1
ATOM 1347 C CA . ASN A 1 186 ? -23.646 -14.409 30.183 1.00 82.69 186 ASN A CA 1
ATOM 1348 C C . ASN A 1 186 ? -22.653 -15.563 30.431 1.00 82.69 186 ASN A C 1
ATOM 1350 O O . ASN A 1 186 ? -22.457 -16.398 29.538 1.00 82.69 186 ASN A O 1
ATOM 1354 N N . PRO A 1 187 ? -22.002 -15.624 31.612 1.00 66.31 187 PRO A N 1
ATOM 1355 C CA . PRO A 1 187 ? -21.314 -16.834 32.012 1.00 66.31 187 PRO A CA 1
ATOM 1356 C C . PRO A 1 187 ? -22.414 -17.866 32.274 1.00 66.31 187 PRO A C 1
ATOM 1358 O O . PRO A 1 187 ? -23.266 -17.663 33.139 1.00 66.31 187 PRO A O 1
ATOM 1361 N N . GLY A 1 188 ? -22.462 -18.907 31.444 1.00 58.50 188 GLY A N 1
ATOM 1362 C CA . GLY A 1 188 ? -23.296 -20.076 31.724 1.00 58.50 188 GLY A CA 1
ATOM 1363 C C . GLY A 1 188 ? -22.962 -20.689 33.077 1.00 58.50 188 GLY A C 1
ATOM 1364 O O . GLY A 1 188 ? -21.779 -20.601 33.484 1.00 58.50 188 GLY A O 1
#

Sequence (188 aa):
MGDMSAEPSMEDILASIKRVIKEGEAPPAPRRAAPRAIDDDHRDAVLELNEPLAAPAPMPAAAPAPAPTAAHAPASFTDAAEERTVAPAYAPSPTPAASSYAAPSPATPLADDDANPAVSPATVEATRGALGALSRLVVKPEPDSDGTLEGLVRDMLRPMLGEWLDQNLPRLVEQMVAREIAKITNPG

pLDDT: mean 70.77, std 17.36, range [36.62, 97.81]

InterPro domains:
  IPR019632 Protein of unknown function DUF2497 [PF10691] (119-185)

Secondary structure (DSSP, 8-state):
------PPPHHHHHHHHHHHHHH--PPPPP----PPPPPGGGGTTS--TTSPPPPPP----PPPPPPP----------------------PPP-PPP----PPPPPPPP---TTSS-SS-HHHHHHHHHHHHHHHHHS----TTS-SSHHHHHHHHHHHHHHHHHHHHHHHHHHHHHHHHHHHHH---

Organism: NCBI:txid1549858

Radius of gyration: 38.96 Å; chains: 1; bounding box: 74×54×123 Å